Protein AF-A0A382R6L1-F1 (afdb_monomer)

Sequence (199 aa):
MSNIKTLVRGVYDLQKLRIMFGNRIVGNFKAKQGQKPGEREDTLDTEGKILLNQLRASHKLISNAIIAAPPRLPFEGDELISSEIEYNLMDHYLELENQESKQFRSLERGLREYPIYTEFLTDVCGVGPAMAGVILSEIDIHKAEYPSSIHAYAGLDVAGDGQGRSRKKEHLVEVTYINKDGEEATRVGITFNPFLKTK

Structure (mmCIF, N/CA/C/O backbone):
data_AF-A0A382R6L1-F1
#
_entry.id   AF-A0A382R6L1-F1
#
loop_
_atom_site.group_PDB
_atom_site.id
_atom_site.type_symbol
_atom_site.label_atom_id
_atom_site.label_alt_id
_atom_site.label_comp_id
_atom_site.label_asym_id
_atom_site.label_entity_id
_atom_site.label_seq_id
_atom_site.pdbx_PDB_ins_code
_atom_site.Cartn_x
_atom_site.Cartn_y
_atom_site.Cartn_z
_atom_site.occupancy
_atom_site.B_iso_or_equiv
_atom_site.auth_seq_id
_atom_site.auth_comp_id
_atom_site.auth_asym_id
_atom_site.auth_atom_id
_atom_site.pdbx_PDB_model_num
ATOM 1 N N . MET A 1 1 ? 2.383 3.758 19.214 1.00 48.16 1 MET A N 1
ATOM 2 C CA . MET A 1 1 ? 2.009 3.256 17.870 1.00 48.16 1 MET A CA 1
ATOM 3 C C . MET A 1 1 ? 2.188 1.751 17.896 1.00 48.16 1 MET A C 1
ATOM 5 O O . MET A 1 1 ? 3.242 1.325 18.338 1.00 48.16 1 MET A O 1
ATOM 9 N N . SER A 1 2 ? 1.180 0.961 17.514 1.00 66.88 2 SER A N 1
ATOM 10 C CA . SER A 1 2 ? 1.335 -0.502 17.474 1.00 66.88 2 SER A CA 1
ATOM 11 C C . SER A 1 2 ? 2.380 -0.888 16.419 1.00 66.88 2 SER A C 1
ATOM 13 O O . SER A 1 2 ? 2.325 -0.368 15.302 1.00 66.88 2 SER A O 1
ATOM 15 N N . ASN A 1 3 ? 3.321 -1.774 16.761 1.00 82.00 3 ASN A N 1
ATOM 16 C CA . ASN A 1 3 ? 4.418 -2.206 15.881 1.00 82.00 3 ASN A CA 1
ATOM 17 C C . ASN A 1 3 ? 3.909 -2.733 14.526 1.00 82.00 3 ASN A C 1
ATOM 19 O O . ASN A 1 3 ? 4.535 -2.508 13.489 1.00 82.00 3 ASN A O 1
ATOM 23 N N . ILE A 1 4 ? 2.719 -3.343 14.516 1.00 88.00 4 ILE A N 1
ATOM 24 C CA . ILE A 1 4 ? 2.074 -3.871 13.310 1.00 88.00 4 ILE A CA 1
ATOM 25 C C . ILE A 1 4 ? 1.712 -2.775 12.302 1.00 88.00 4 ILE A C 1
ATOM 27 O O . ILE A 1 4 ? 1.829 -2.975 11.097 1.00 88.00 4 ILE A O 1
ATOM 31 N N . LYS A 1 5 ? 1.343 -1.579 12.776 1.00 88.50 5 LYS A N 1
ATOM 32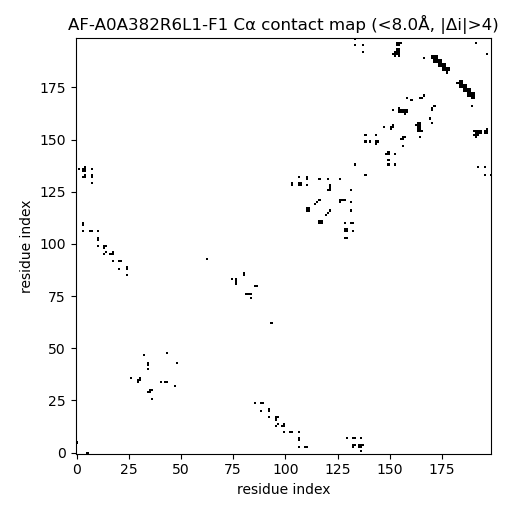 C CA . LYS A 1 5 ? 0.959 -0.451 11.919 1.00 88.50 5 LYS A CA 1
ATOM 33 C C . LYS A 1 5 ? 2.142 0.088 11.132 1.00 88.50 5 LYS A C 1
ATOM 35 O O . LYS A 1 5 ? 2.010 0.380 9.946 1.00 88.50 5 LYS A O 1
ATOM 40 N N . THR A 1 6 ? 3.298 0.188 11.779 1.00 90.06 6 THR A N 1
ATOM 41 C CA . THR A 1 6 ? 4.548 0.571 11.115 1.00 90.06 6 THR A CA 1
ATOM 42 C C . THR A 1 6 ? 4.914 -0.447 10.042 1.00 90.06 6 THR A C 1
ATOM 44 O O . THR A 1 6 ? 5.269 -0.068 8.929 1.00 90.06 6 THR A O 1
ATOM 47 N N . LEU A 1 7 ? 4.762 -1.736 10.352 1.00 90.25 7 LEU A N 1
ATOM 48 C CA . LEU A 1 7 ? 5.097 -2.811 9.432 1.00 90.25 7 LEU A CA 1
ATOM 49 C C . LEU A 1 7 ? 4.165 -2.829 8.210 1.00 90.25 7 LEU A C 1
ATOM 51 O O . LEU A 1 7 ? 4.650 -2.840 7.081 1.00 90.25 7 LEU A O 1
ATOM 55 N N . VAL A 1 8 ? 2.847 -2.737 8.415 1.00 92.06 8 VAL A N 1
ATOM 56 C CA . VAL A 1 8 ? 1.847 -2.672 7.334 1.00 92.06 8 VAL A CA 1
ATOM 57 C C . VAL A 1 8 ? 2.097 -1.473 6.422 1.00 92.06 8 VAL A C 1
ATOM 59 O O . VAL A 1 8 ? 2.152 -1.632 5.203 1.00 92.06 8 VAL A O 1
ATOM 62 N N . ARG A 1 9 ? 2.304 -0.277 6.987 1.00 91.38 9 ARG A N 1
ATOM 63 C CA . ARG A 1 9 ? 2.588 0.926 6.189 1.00 91.38 9 ARG A CA 1
ATOM 64 C C . ARG A 1 9 ? 3.879 0.786 5.389 1.00 91.38 9 ARG A C 1
ATOM 66 O O . ARG A 1 9 ? 3.861 1.049 4.194 1.00 91.38 9 ARG A O 1
ATOM 73 N N . GLY A 1 10 ? 4.942 0.273 6.008 1.00 91.69 10 GLY A N 1
ATOM 74 C CA . GLY A 1 10 ? 6.217 0.041 5.329 1.00 91.69 10 GLY A CA 1
ATOM 75 C C . GLY A 1 10 ? 6.107 -0.930 4.149 1.00 91.69 10 GLY A C 1
ATOM 76 O O . GLY A 1 10 ? 6.695 -0.680 3.100 1.00 91.69 10 GLY A O 1
ATOM 77 N N . VAL A 1 11 ? 5.316 -2.002 4.278 1.00 92.62 11 VAL A N 1
ATOM 78 C CA . VAL A 1 11 ? 5.065 -2.947 3.174 1.00 92.62 11 VAL A CA 1
ATOM 79 C C . VAL A 1 11 ? 4.393 -2.237 1.993 1.00 92.62 11 VAL A C 1
ATOM 81 O O . VAL A 1 11 ? 4.837 -2.366 0.852 1.00 92.62 11 VAL A O 1
ATOM 84 N N . TYR A 1 12 ? 3.343 -1.454 2.256 1.00 93.12 12 TYR A N 1
ATOM 85 C CA . TYR A 1 12 ? 2.621 -0.739 1.201 1.00 93.12 12 TYR A CA 1
ATOM 86 C C . TYR A 1 12 ? 3.417 0.423 0.597 1.00 93.12 12 TYR A C 1
ATOM 88 O O . TYR A 1 12 ? 3.242 0.721 -0.584 1.00 93.12 12 TYR A O 1
ATOM 96 N N . ASP A 1 13 ? 4.300 1.061 1.363 1.00 92.31 13 ASP A N 1
ATOM 97 C CA . ASP A 1 13 ? 5.216 2.076 0.841 1.00 92.31 13 ASP A CA 1
ATOM 98 C C . ASP A 1 13 ? 6.246 1.454 -0.114 1.00 92.31 13 ASP A C 1
ATOM 100 O O . ASP A 1 13 ? 6.525 2.020 -1.172 1.00 92.31 13 ASP A O 1
ATOM 104 N N . LEU A 1 14 ? 6.745 0.252 0.192 1.00 91.81 14 LEU A N 1
ATOM 105 C CA . LEU A 1 14 ? 7.642 -0.492 -0.695 1.00 91.81 14 LEU A CA 1
ATOM 106 C C . LEU A 1 14 ? 6.923 -0.924 -1.981 1.00 91.81 14 LEU A C 1
ATOM 108 O O . LEU A 1 14 ? 7.423 -0.681 -3.080 1.00 91.81 14 LEU A O 1
ATOM 112 N N . GLN A 1 15 ? 5.697 -1.439 -1.867 1.00 90.19 15 GLN A N 1
ATOM 113 C CA . GLN A 1 15 ? 4.849 -1.713 -3.029 1.00 90.19 15 GLN A CA 1
ATOM 114 C C . GLN A 1 15 ? 4.630 -0.453 -3.884 1.00 90.19 15 GLN A C 1
ATOM 116 O O . GLN A 1 15 ? 4.697 -0.503 -5.114 1.00 90.19 15 GLN A O 1
ATOM 121 N N . LYS A 1 16 ? 4.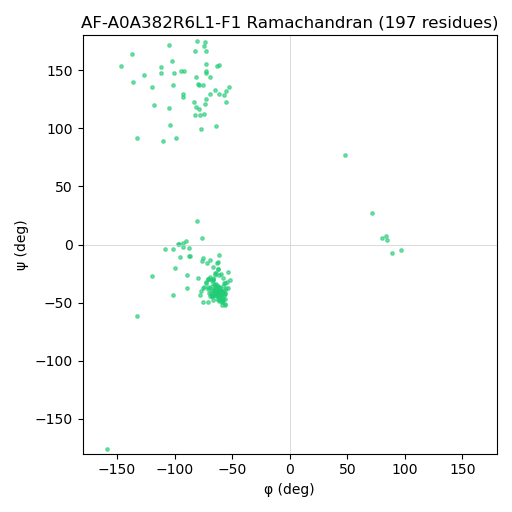399 0.703 -3.250 1.00 91.62 16 LYS A N 1
ATOM 122 C CA . LYS A 1 16 ? 4.260 1.982 -3.953 1.00 91.62 16 LYS A CA 1
ATOM 123 C C . LYS A 1 16 ? 5.544 2.355 -4.696 1.00 91.62 16 LYS A C 1
ATOM 125 O O . LYS A 1 16 ? 5.454 2.793 -5.841 1.00 91.62 16 LYS A O 1
ATOM 130 N N . LEU A 1 17 ? 6.718 2.166 -4.090 1.00 89.38 17 LEU A N 1
ATOM 131 C CA . LEU A 1 17 ? 8.010 2.367 -4.756 1.00 89.38 17 LEU A CA 1
ATOM 132 C C . LEU A 1 17 ? 8.142 1.461 -5.982 1.00 89.38 17 LEU A C 1
ATOM 134 O O . LEU A 1 17 ? 8.415 1.975 -7.065 1.00 89.38 17 LEU A O 1
ATOM 138 N N . ARG A 1 18 ? 7.849 0.160 -5.859 1.00 87.94 18 ARG A N 1
ATOM 139 C C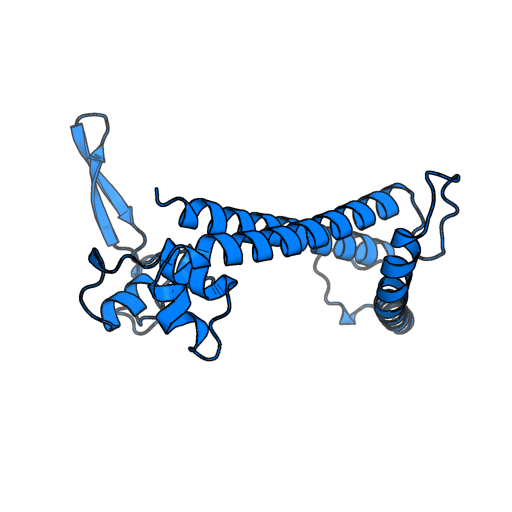A . ARG A 1 18 ? 7.871 -0.768 -7.001 1.00 87.94 18 ARG A CA 1
ATOM 140 C C . ARG A 1 18 ? 6.955 -0.296 -8.132 1.00 87.94 18 ARG A C 1
ATOM 142 O O . ARG A 1 18 ? 7.379 -0.255 -9.284 1.00 87.94 18 ARG A O 1
ATOM 149 N N . ILE A 1 19 ? 5.722 0.110 -7.819 1.00 85.88 19 ILE A N 1
ATOM 150 C CA . ILE A 1 19 ? 4.769 0.620 -8.820 1.00 85.88 19 ILE A CA 1
ATOM 151 C C . ILE A 1 19 ? 5.304 1.893 -9.493 1.00 85.88 19 ILE A C 1
ATOM 153 O O . ILE A 1 19 ? 5.217 2.023 -10.713 1.00 85.88 19 ILE A O 1
ATOM 157 N N . MET A 1 20 ? 5.886 2.825 -8.731 1.00 84.62 20 MET A N 1
ATOM 158 C CA . MET A 1 20 ? 6.481 4.046 -9.289 1.00 84.62 20 MET A CA 1
ATOM 159 C C . MET A 1 20 ? 7.657 3.733 -10.224 1.00 84.62 20 MET A C 1
ATOM 161 O O . MET A 1 20 ? 7.721 4.298 -11.317 1.00 84.62 20 MET A O 1
ATOM 165 N N . PHE A 1 21 ? 8.541 2.807 -9.840 1.00 78.38 21 PHE A N 1
ATOM 166 C CA . PHE A 1 21 ? 9.644 2.344 -10.688 1.00 78.38 21 PHE A CA 1
ATOM 167 C C . PHE A 1 21 ? 9.134 1.651 -11.955 1.00 78.38 21 PHE A C 1
ATOM 169 O O . PHE A 1 21 ? 9.557 2.005 -13.053 1.00 78.38 21 PHE A O 1
ATOM 176 N N . GLY A 1 22 ? 8.161 0.745 -11.836 1.00 78.56 22 GLY A N 1
ATOM 177 C CA . GLY A 1 22 ? 7.551 0.071 -12.984 1.00 78.56 22 GLY A CA 1
ATOM 178 C C . GLY A 1 22 ? 6.905 1.054 -13.965 1.00 78.56 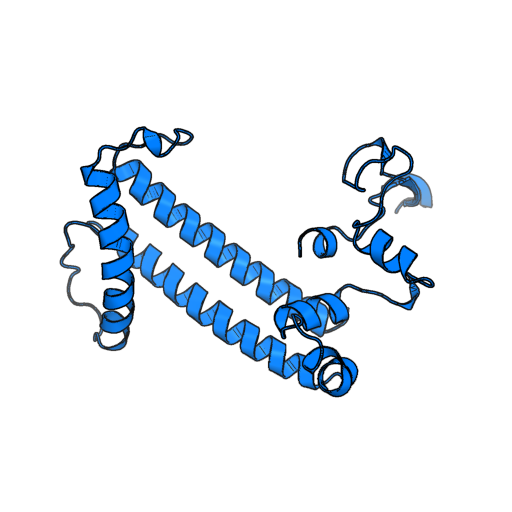22 GLY A C 1
ATOM 179 O O . GLY A 1 22 ? 7.161 0.997 -15.167 1.00 78.56 22 GLY A O 1
ATOM 180 N N . ASN A 1 23 ? 6.145 2.029 -13.458 1.00 80.62 23 ASN A N 1
ATOM 181 C CA . ASN A 1 23 ? 5.549 3.082 -14.284 1.00 80.62 23 ASN A CA 1
ATOM 182 C C . ASN A 1 23 ? 6.613 3.931 -14.992 1.00 80.62 23 ASN A C 1
ATOM 184 O O . ASN A 1 23 ? 6.415 4.334 -16.139 1.00 80.62 23 ASN A O 1
ATOM 188 N N . ARG A 1 24 ? 7.749 4.193 -14.334 1.00 80.44 24 ARG A N 1
ATOM 189 C CA . ARG A 1 24 ? 8.866 4.936 -14.927 1.00 80.44 24 ARG A CA 1
ATOM 190 C C . ARG A 1 24 ? 9.529 4.154 -16.057 1.00 80.44 24 ARG A C 1
ATOM 192 O O . ARG A 1 24 ? 9.776 4.735 -17.110 1.00 80.44 24 ARG A O 1
ATOM 199 N N . ILE A 1 25 ? 9.766 2.859 -15.856 1.00 74.88 25 ILE A N 1
ATOM 200 C CA . ILE A 1 25 ? 10.324 1.958 -16.870 1.00 74.88 25 ILE A CA 1
ATOM 201 C C . ILE A 1 25 ? 9.412 1.935 -18.099 1.00 74.88 25 ILE A C 1
ATOM 203 O O . ILE A 1 25 ? 9.854 2.244 -19.203 1.00 74.88 25 ILE A O 1
ATOM 207 N N . VAL A 1 26 ? 8.115 1.678 -17.903 1.00 74.88 26 VAL A N 1
ATOM 208 C CA . VAL A 1 26 ? 7.125 1.676 -18.993 1.00 74.88 26 VAL A CA 1
ATOM 209 C C . VAL A 1 26 ? 7.066 3.034 -19.698 1.00 74.88 26 VAL A C 1
ATOM 211 O O . VAL A 1 26 ? 7.000 3.084 -20.923 1.00 74.88 26 VAL A O 1
ATOM 214 N N . GLY A 1 27 ? 7.120 4.141 -18.952 1.00 72.06 27 GLY A N 1
ATOM 215 C CA . GLY A 1 27 ? 7.141 5.489 -19.522 1.00 72.06 27 GLY A CA 1
ATOM 216 C C . GLY A 1 27 ? 8.355 5.751 -20.419 1.00 72.06 27 GLY A C 1
ATOM 217 O O . GLY A 1 27 ? 8.197 6.316 -21.499 1.00 72.06 27 GLY A O 1
ATOM 218 N N . ASN A 1 28 ? 9.545 5.301 -20.012 1.00 74.62 28 ASN A N 1
ATOM 219 C CA . ASN A 1 28 ? 10.761 5.429 -20.819 1.00 74.62 28 ASN A CA 1
ATOM 220 C C . ASN A 1 28 ? 10.669 4.601 -22.111 1.00 74.62 28 ASN A C 1
ATOM 222 O O . ASN A 1 28 ? 10.995 5.106 -23.184 1.00 74.62 28 ASN A O 1
ATOM 226 N N . PHE A 1 29 ? 10.159 3.368 -22.031 1.00 72.38 29 PHE A N 1
ATOM 227 C CA . PHE A 1 29 ? 9.956 2.521 -23.210 1.00 72.38 29 PHE A CA 1
ATOM 228 C C . PHE A 1 29 ? 8.944 3.115 -24.193 1.00 72.38 29 PHE A C 1
ATOM 230 O O . PHE A 1 29 ? 9.195 3.145 -25.395 1.00 72.38 29 PHE A O 1
ATOM 237 N N . LYS A 1 30 ? 7.827 3.651 -23.695 1.00 68.56 30 LYS A N 1
ATOM 238 C CA . LYS A 1 30 ? 6.827 4.334 -24.530 1.00 68.56 30 LYS A CA 1
ATOM 239 C C . LYS A 1 30 ? 7.403 5.560 -25.235 1.00 68.56 30 LYS A C 1
ATOM 241 O O . LYS A 1 30 ? 7.174 5.742 -26.426 1.00 68.56 30 LYS A O 1
ATOM 246 N N . ALA A 1 31 ? 8.202 6.358 -24.524 1.00 71.94 31 ALA A N 1
ATOM 247 C CA . ALA A 1 31 ? 8.880 7.510 -25.109 1.00 71.94 31 ALA A CA 1
ATOM 248 C C . ALA A 1 31 ? 9.862 7.099 -26.221 1.00 71.94 31 ALA A C 1
ATOM 250 O O . ALA A 1 31 ? 9.918 7.759 -27.256 1.00 71.94 31 ALA A O 1
ATOM 251 N N . LYS A 1 32 ? 10.586 5.983 -26.050 1.00 70.06 32 LYS A N 1
ATOM 252 C CA . LYS A 1 32 ? 11.455 5.412 -27.093 1.00 70.06 32 LYS A CA 1
ATOM 253 C C . LYS A 1 32 ? 10.689 4.941 -28.328 1.00 70.06 32 LYS A C 1
ATOM 255 O O . LYS A 1 32 ? 11.176 5.119 -29.436 1.00 70.06 32 LYS A O 1
ATOM 260 N N . GLN A 1 33 ? 9.488 4.396 -28.149 1.00 69.69 33 GLN A N 1
ATOM 261 C CA . GLN A 1 33 ? 8.595 4.020 -29.253 1.00 69.69 33 GLN A CA 1
ATOM 262 C C . GLN A 1 33 ? 7.889 5.225 -29.906 1.00 69.69 33 GLN A C 1
ATOM 264 O O . GLN A 1 33 ? 7.035 5.047 -30.770 1.00 69.69 33 GLN A O 1
ATOM 269 N N . GLY A 1 34 ? 8.225 6.458 -29.508 1.00 69.69 34 GLY A N 1
ATOM 270 C CA . GLY A 1 34 ? 7.684 7.681 -30.100 1.00 69.69 34 GLY A CA 1
ATOM 271 C C . GLY A 1 34 ? 6.337 8.133 -29.531 1.00 69.69 34 GLY A C 1
ATOM 272 O O . GLY A 1 34 ? 5.803 9.142 -29.989 1.00 69.69 34 GLY A O 1
ATOM 273 N N . GLN A 1 35 ? 5.796 7.452 -28.513 1.00 69.00 35 GLN A N 1
ATOM 274 C CA . GLN A 1 35 ? 4.563 7.878 -27.851 1.00 69.00 35 GLN A CA 1
ATOM 275 C C . GLN A 1 35 ? 4.837 9.094 -26.962 1.00 69.00 35 GLN A C 1
ATOM 277 O O . GLN A 1 35 ? 5.635 9.036 -26.018 1.00 69.00 35 GLN A O 1
ATOM 282 N N . LYS A 1 36 ? 4.145 10.207 -27.228 1.00 71.38 36 LYS A N 1
ATOM 283 C CA . LYS A 1 36 ? 4.254 11.402 -26.386 1.00 71.38 36 LYS A CA 1
ATOM 284 C C . LYS A 1 36 ? 3.535 11.189 -25.046 1.00 71.38 36 LYS A C 1
ATOM 286 O O . LYS A 1 36 ? 2.516 10.494 -24.989 1.00 71.38 36 LYS A O 1
ATOM 291 N N . PRO A 1 37 ? 4.019 11.801 -23.948 1.00 66.56 37 PRO A N 1
ATOM 292 C CA . PRO A 1 37 ? 3.352 11.720 -22.652 1.00 66.56 37 PRO A CA 1
ATOM 293 C C . PRO A 1 37 ? 1.891 12.194 -22.733 1.00 66.56 37 PRO A C 1
ATOM 295 O O . PRO A 1 37 ? 1.632 13.330 -23.119 1.00 66.56 37 PRO A O 1
ATOM 298 N N . GLY A 1 38 ? 0.943 11.336 -22.344 1.00 66.56 38 GLY A N 1
ATOM 299 C CA . GLY A 1 38 ? -0.490 11.663 -22.294 1.00 66.56 38 GLY A CA 1
ATOM 300 C C . GLY A 1 38 ? -1.319 11.231 -23.510 1.00 66.56 38 GLY A C 1
ATOM 301 O O . GLY A 1 38 ? -2.542 11.343 -23.462 1.00 66.56 38 GLY A O 1
ATOM 302 N N . GLU A 1 39 ? -0.705 10.691 -24.566 1.00 71.25 39 GLU A N 1
ATOM 303 C CA . GLU A 1 39 ? -1.436 10.104 -25.697 1.00 71.25 39 GLU A CA 1
ATOM 304 C C . GLU A 1 39 ? -1.901 8.670 -25.381 1.00 71.2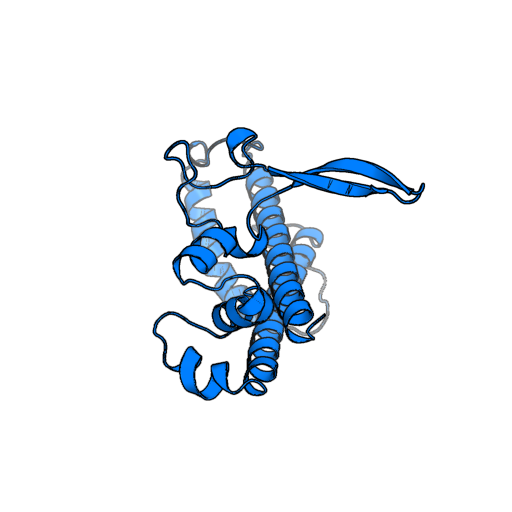5 39 GLU A C 1
ATOM 306 O O . GLU A 1 39 ? -1.209 7.915 -24.694 1.00 71.25 39 GLU A O 1
ATOM 311 N N . ARG A 1 40 ? -3.089 8.277 -25.864 1.00 61.22 40 ARG A N 1
ATOM 312 C CA . ARG A 1 40 ? -3.623 6.911 -25.689 1.00 61.22 40 ARG A CA 1
ATOM 313 C C . ARG A 1 40 ? -2.805 5.918 -26.519 1.00 61.22 40 ARG A C 1
ATOM 315 O O . ARG A 1 40 ? -2.422 6.233 -27.633 1.00 61.22 40 ARG A O 1
ATOM 322 N N . GLU A 1 41 ? -2.605 4.699 -26.013 1.00 56.94 41 GLU A N 1
ATOM 323 C CA . GLU A 1 41 ? -1.832 3.628 -26.686 1.00 56.94 41 GLU A CA 1
ATOM 324 C C . GLU A 1 41 ? -2.408 3.182 -28.047 1.00 56.94 41 GLU A C 1
ATOM 326 O O . GLU A 1 41 ? -1.766 2.438 -28.786 1.00 56.94 41 GLU A O 1
ATOM 331 N N . ASP A 1 42 ? -3.611 3.636 -28.402 1.00 57.88 42 ASP A N 1
ATOM 332 C CA . ASP A 1 42 ? -4.251 3.351 -29.688 1.00 57.88 42 ASP A CA 1
ATOM 333 C C . ASP A 1 42 ? -3.558 4.036 -30.881 1.00 57.88 42 ASP A C 1
ATOM 335 O O . ASP A 1 42 ? -3.817 3.650 -32.016 1.00 57.88 42 ASP A O 1
ATOM 339 N N . THR A 1 43 ? -2.657 4.998 -30.642 1.00 56.06 43 THR A N 1
ATOM 340 C CA . THR A 1 43 ? -1.850 5.663 -31.683 1.00 56.06 43 THR A CA 1
ATOM 341 C C . THR A 1 43 ? -0.537 4.947 -32.017 1.00 56.06 43 THR A C 1
ATOM 343 O O . THR A 1 43 ? 0.173 5.389 -32.917 1.00 56.06 43 THR A O 1
ATOM 346 N N . LEU A 1 44 ? -0.201 3.853 -31.320 1.00 54.66 44 LEU A N 1
ATOM 347 C CA . LEU A 1 44 ? 0.980 3.033 -31.615 1.00 54.66 44 LEU A CA 1
ATOM 348 C C . LEU A 1 44 ? 0.720 2.092 -32.799 1.00 54.66 44 LEU A C 1
ATOM 350 O O . LEU A 1 44 ? -0.330 1.444 -32.863 1.00 54.66 44 LEU A O 1
ATOM 354 N N . ASP A 1 45 ? 1.710 1.977 -33.688 1.00 58.91 45 ASP A N 1
ATOM 355 C CA . ASP A 1 45 ? 1.682 1.056 -34.826 1.00 58.91 45 ASP A CA 1
ATOM 356 C C . ASP A 1 45 ? 1.585 -0.416 -34.369 1.00 58.91 45 ASP A C 1
ATOM 358 O O . ASP A 1 45 ? 1.971 -0.790 -33.254 1.00 58.91 45 ASP A O 1
ATOM 362 N N . THR A 1 46 ? 1.046 -1.267 -35.238 1.00 59.44 46 THR A N 1
ATOM 363 C CA . THR A 1 46 ? 0.764 -2.691 -35.007 1.00 59.44 46 THR A CA 1
ATOM 364 C C . THR A 1 46 ? 2.028 -3.460 -34.600 1.00 59.44 46 THR A C 1
ATOM 366 O O . THR A 1 46 ? 1.963 -4.344 -33.742 1.00 59.44 46 THR A O 1
ATOM 369 N N . GLU A 1 47 ? 3.190 -3.064 -35.127 1.00 55.44 47 GLU A N 1
ATOM 370 C CA . GLU A 1 47 ? 4.508 -3.599 -34.758 1.00 55.44 47 GLU A CA 1
ATOM 371 C C . GLU A 1 47 ? 4.895 -3.278 -33.303 1.00 55.44 47 GLU A C 1
ATOM 373 O O . GLU A 1 47 ? 5.382 -4.151 -32.582 1.00 55.44 47 GLU A O 1
ATOM 378 N N . GLY A 1 48 ? 4.582 -2.075 -32.807 1.00 51.34 48 GLY A N 1
ATOM 379 C CA . GLY A 1 48 ? 4.866 -1.670 -31.423 1.00 51.34 48 GLY A CA 1
ATOM 380 C C . GLY A 1 48 ? 4.075 -2.477 -30.387 1.00 51.34 48 GLY A C 1
ATOM 381 O O . GLY A 1 48 ? 4.589 -2.815 -29.316 1.00 51.34 48 GLY A O 1
ATOM 382 N N . LYS A 1 49 ? 2.840 -2.873 -30.726 1.00 55.41 49 LYS A N 1
ATOM 383 C CA . LYS A 1 49 ? 1.997 -3.736 -29.876 1.00 55.41 49 LYS A CA 1
ATOM 384 C C . LYS A 1 49 ? 2.508 -5.180 -29.829 1.00 55.41 49 LYS A C 1
ATOM 386 O O . LYS A 1 49 ? 2.448 -5.814 -28.773 1.00 55.41 49 LYS A O 1
ATOM 391 N N . ILE A 1 50 ? 3.036 -5.696 -30.941 1.00 59.59 50 ILE A N 1
ATOM 392 C CA . ILE A 1 50 ? 3.656 -7.030 -31.010 1.00 59.59 50 ILE A CA 1
ATOM 393 C C . ILE A 1 50 ? 4.954 -7.051 -30.190 1.00 59.59 50 ILE A C 1
ATOM 395 O O . ILE A 1 50 ? 5.128 -7.949 -29.362 1.00 59.59 50 ILE A O 1
ATOM 399 N N . LEU A 1 51 ? 5.791 -6.017 -30.318 1.00 54.69 51 LEU A N 1
ATOM 400 C CA . LEU A 1 51 ? 7.031 -5.859 -29.555 1.00 54.69 51 LEU A CA 1
ATOM 401 C C . LEU A 1 51 ? 6.771 -5.783 -28.038 1.00 54.69 51 LEU A C 1
ATOM 403 O O . LEU A 1 51 ? 7.452 -6.440 -27.256 1.00 54.69 51 LEU A O 1
ATOM 407 N N . LEU A 1 52 ? 5.734 -5.055 -27.603 1.00 51.44 52 LEU A N 1
ATOM 408 C CA . LEU A 1 52 ? 5.320 -4.982 -26.191 1.00 51.44 52 LEU A CA 1
ATOM 409 C C . LEU A 1 52 ? 4.865 -6.333 -25.619 1.00 51.44 52 LEU A C 1
ATOM 411 O O . LEU A 1 52 ? 5.125 -6.634 -24.451 1.00 51.44 52 LEU A O 1
ATOM 415 N N . ASN A 1 53 ? 4.191 -7.160 -26.418 1.00 60.34 53 ASN A N 1
ATOM 416 C CA . ASN A 1 53 ? 3.768 -8.493 -25.988 1.00 60.34 53 ASN A CA 1
ATOM 417 C C . ASN A 1 53 ? 4.940 -9.482 -25.951 1.00 60.34 53 ASN A C 1
ATOM 419 O O . ASN A 1 53 ? 5.034 -10.277 -25.013 1.00 60.34 53 ASN A O 1
ATOM 423 N N . GLN A 1 54 ? 5.865 -9.393 -26.907 1.00 56.56 54 GLN A N 1
ATOM 424 C CA . GLN A 1 54 ? 7.111 -10.161 -26.888 1.00 56.56 54 GLN A CA 1
ATOM 425 C C . GLN A 1 54 ? 8.009 -9.758 -25.711 1.00 56.56 54 GLN A C 1
ATOM 427 O O . GLN A 1 54 ? 8.544 -10.638 -25.048 1.00 56.56 54 GLN A O 1
ATOM 432 N N . LEU A 1 55 ? 8.071 -8.469 -25.360 1.00 53.44 55 LEU A N 1
ATOM 433 C CA . LEU A 1 55 ? 8.763 -7.948 -24.174 1.00 53.44 55 LEU A CA 1
ATOM 434 C C . LEU A 1 55 ? 8.240 -8.547 -22.866 1.00 53.44 55 LEU A C 1
ATOM 436 O O . LEU A 1 55 ? 9.012 -8.917 -21.986 1.00 53.44 55 LEU A O 1
ATOM 440 N N . ARG A 1 56 ? 6.917 -8.680 -22.730 1.00 52.44 56 ARG A N 1
ATOM 441 C CA . ARG A 1 56 ? 6.307 -9.314 -21.549 1.00 52.44 56 ARG A CA 1
ATOM 442 C C . ARG A 1 56 ? 6.678 -10.796 -21.443 1.00 52.44 56 ARG A C 1
ATOM 444 O O . ARG A 1 56 ? 6.853 -11.301 -20.335 1.00 52.44 56 ARG A O 1
ATOM 451 N N . ALA A 1 57 ? 6.808 -11.483 -22.578 1.00 56.53 57 ALA A N 1
ATOM 452 C CA . ALA A 1 57 ? 7.185 -12.892 -22.637 1.00 56.53 57 ALA A CA 1
ATOM 453 C C . ALA A 1 57 ? 8.695 -13.114 -22.422 1.00 56.53 57 ALA A C 1
ATOM 455 O O . ALA A 1 57 ? 9.072 -14.003 -21.656 1.00 56.53 57 ALA A O 1
ATOM 456 N N . SER A 1 58 ? 9.554 -12.293 -23.037 1.00 51.31 58 SER A N 1
ATOM 457 C CA . SER A 1 58 ? 11.013 -12.371 -22.897 1.00 51.31 58 SER A CA 1
ATOM 458 C C . SER A 1 58 ? 11.467 -11.968 -21.498 1.00 51.31 58 SER A C 1
ATOM 460 O O . SER A 1 58 ? 12.324 -12.633 -20.926 1.00 51.31 58 SER A O 1
ATOM 462 N N . HIS A 1 59 ? 10.828 -10.974 -20.878 1.00 50.59 59 HIS A N 1
ATOM 463 C CA . HIS A 1 59 ? 11.157 -10.550 -19.519 1.00 50.59 59 HIS A CA 1
ATOM 464 C C . HIS A 1 59 ? 10.978 -11.681 -18.494 1.00 50.59 59 HIS A C 1
ATOM 466 O O . HIS A 1 59 ? 11.839 -11.868 -17.644 1.00 50.59 59 HIS A O 1
ATOM 472 N N . LYS A 1 60 ? 9.936 -12.519 -18.625 1.00 51.34 60 LYS A N 1
ATOM 473 C CA . LYS A 1 60 ? 9.734 -13.703 -17.765 1.00 51.34 60 LYS A CA 1
ATOM 474 C C . LYS A 1 60 ? 10.875 -14.731 -17.882 1.00 51.34 60 LYS A C 1
ATOM 476 O O . LYS A 1 60 ? 11.112 -15.488 -16.945 1.00 51.34 60 LYS A O 1
ATOM 481 N N . LEU A 1 61 ? 11.569 -14.768 -19.020 1.00 44.44 61 LEU A N 1
ATOM 482 C CA . LEU A 1 61 ? 12.723 -15.636 -19.273 1.00 44.44 61 LEU A CA 1
ATOM 483 C C . LEU A 1 61 ? 14.044 -14.970 -18.846 1.00 44.44 61 LEU A C 1
ATOM 485 O O . LEU A 1 61 ? 14.894 -15.642 -18.268 1.00 44.44 61 LEU A O 1
ATOM 489 N N . ILE A 1 62 ? 14.186 -13.654 -19.039 1.00 42.75 62 ILE A N 1
ATOM 490 C CA . ILE A 1 62 ? 15.354 -12.863 -18.611 1.00 42.75 62 ILE A CA 1
ATOM 491 C C . ILE A 1 62 ? 15.476 -12.852 -17.081 1.00 42.75 62 ILE A C 1
ATOM 493 O O . ILE A 1 62 ? 16.572 -13.050 -16.562 1.00 42.75 62 ILE A O 1
ATOM 497 N N . SER A 1 63 ? 14.364 -12.745 -16.341 1.00 41.31 63 SER A N 1
ATOM 498 C CA . SER A 1 63 ? 14.367 -12.867 -14.872 1.00 41.31 63 SER A CA 1
ATOM 499 C C . SER A 1 63 ? 14.969 -14.194 -14.388 1.00 41.31 63 SER A C 1
ATOM 501 O O . SER A 1 63 ? 15.624 -14.231 -13.351 1.00 41.31 63 SER A O 1
ATOM 503 N N . ASN A 1 64 ? 14.794 -15.279 -15.152 1.00 35.19 64 ASN A N 1
ATOM 504 C CA . ASN A 1 64 ? 15.391 -16.579 -14.838 1.00 35.19 64 ASN A CA 1
ATOM 505 C C . ASN A 1 64 ? 16.874 -16.660 -15.243 1.00 35.19 64 ASN A C 1
ATOM 507 O O . ASN A 1 64 ? 17.635 -17.378 -14.601 1.00 35.19 64 ASN A O 1
ATOM 511 N N . ALA A 1 65 ? 17.298 -15.919 -16.272 1.00 34.25 65 ALA A N 1
ATOM 512 C CA . ALA A 1 65 ? 18.689 -15.874 -16.725 1.00 34.25 65 ALA A CA 1
ATOM 513 C C . ALA A 1 65 ? 19.608 -15.094 -15.761 1.00 34.25 65 ALA A C 1
ATOM 515 O O . ALA A 1 65 ? 20.759 -15.480 -15.564 1.00 34.25 65 ALA A O 1
ATOM 516 N N . ILE A 1 66 ? 19.096 -14.046 -15.101 1.00 37.78 66 ILE A N 1
ATOM 517 C CA . ILE A 1 66 ? 19.867 -13.211 -14.157 1.00 37.78 66 ILE A CA 1
ATOM 518 C C . ILE A 1 66 ? 20.230 -13.967 -12.865 1.00 37.78 66 ILE A C 1
ATOM 520 O O . ILE A 1 66 ? 21.284 -13.714 -12.288 1.00 37.78 66 ILE A O 1
ATOM 524 N N . ILE A 1 67 ? 19.437 -14.960 -12.440 1.00 42.16 67 ILE A N 1
ATOM 525 C CA . ILE A 1 67 ? 19.749 -15.792 -11.257 1.00 42.16 67 ILE A CA 1
ATOM 526 C C . ILE A 1 67 ? 21.059 -16.592 -11.449 1.00 42.16 67 ILE A C 1
ATOM 528 O O . ILE A 1 67 ? 21.686 -16.987 -10.467 1.00 42.16 67 ILE A O 1
ATOM 532 N N . ALA A 1 68 ? 21.501 -16.811 -12.695 1.00 37.50 68 ALA A N 1
ATOM 533 C CA . ALA A 1 68 ? 22.645 -17.661 -13.028 1.00 37.50 68 ALA A CA 1
ATOM 534 C C . ALA A 1 68 ? 23.911 -16.912 -13.503 1.00 37.50 68 ALA A C 1
ATOM 536 O O . ALA A 1 68 ? 24.926 -17.566 -13.751 1.00 37.50 68 ALA A O 1
ATOM 537 N N . ALA A 1 69 ? 23.893 -15.581 -13.657 1.00 38.00 69 ALA A N 1
ATOM 538 C CA . ALA A 1 69 ? 24.992 -14.863 -14.314 1.00 38.00 69 ALA A CA 1
ATOM 539 C C . ALA A 1 69 ? 26.081 -14.352 -13.330 1.00 38.00 69 ALA A C 1
ATOM 541 O O . ALA A 1 69 ? 25.755 -13.689 -12.343 1.00 38.00 69 ALA A O 1
ATOM 542 N N . PRO A 1 70 ? 27.382 -14.619 -13.587 1.00 34.78 70 PRO A N 1
ATOM 543 C CA . PRO A 1 70 ? 28.508 -14.108 -12.794 1.00 34.78 70 PRO A CA 1
ATOM 544 C C . PRO A 1 70 ? 28.749 -12.599 -13.038 1.00 34.78 70 PRO A C 1
ATOM 546 O O . PRO A 1 70 ? 28.201 -12.031 -13.986 1.00 34.78 70 PRO A O 1
ATOM 549 N N . PRO A 1 71 ? 29.553 -11.906 -12.201 1.00 46.78 71 PRO A N 1
ATOM 550 C CA . PRO A 1 71 ? 29.627 -10.448 -12.227 1.00 46.78 71 PRO A CA 1
ATOM 551 C C . PRO A 1 71 ? 30.306 -9.899 -13.492 1.00 46.78 71 PRO A C 1
ATOM 553 O O . PRO A 1 71 ? 31.432 -10.265 -13.815 1.00 46.78 71 PRO A O 1
ATOM 556 N N . ARG A 1 72 ? 29.610 -8.938 -14.118 1.00 51.62 72 ARG A N 1
ATOM 557 C CA . ARG A 1 72 ? 30.089 -7.862 -15.011 1.00 51.62 72 ARG A CA 1
ATOM 558 C C . ARG A 1 72 ? 31.056 -8.276 -16.130 1.00 51.62 72 ARG A C 1
ATOM 560 O O . ARG A 1 72 ? 32.239 -7.947 -16.106 1.00 51.62 72 ARG A O 1
ATOM 567 N N . LEU A 1 73 ?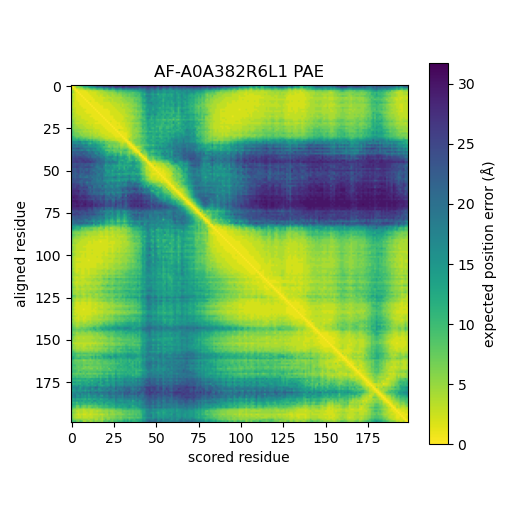 30.494 -8.878 -17.174 1.00 49.12 73 LEU A N 1
ATOM 568 C CA . LEU A 1 73 ? 30.970 -8.672 -18.547 1.00 49.12 73 LEU A CA 1
ATOM 569 C C . LEU A 1 73 ? 30.565 -7.254 -19.019 1.00 49.12 73 LEU A C 1
ATOM 571 O O . LEU A 1 73 ? 29.607 -6.701 -18.467 1.00 49.12 73 LEU A O 1
ATOM 575 N N . PRO A 1 74 ? 31.265 -6.632 -19.990 1.00 52.69 74 PRO A N 1
ATOM 576 C CA . PRO A 1 74 ? 30.782 -5.402 -20.619 1.00 52.69 74 PRO A CA 1
ATOM 577 C C . PRO A 1 74 ? 29.376 -5.649 -21.177 1.00 52.69 74 PRO A C 1
ATOM 579 O O . PRO A 1 74 ? 29.130 -6.685 -21.790 1.00 52.69 74 PRO A O 1
ATOM 582 N N . PHE A 1 75 ? 28.445 -4.736 -20.896 1.00 54.78 75 PHE A N 1
ATOM 583 C CA . PHE A 1 75 ? 27.047 -4.883 -21.292 1.00 54.78 75 PHE A CA 1
ATOM 584 C C . PHE A 1 75 ? 26.935 -4.896 -22.823 1.00 54.78 75 PHE A C 1
ATOM 586 O O . PHE A 1 75 ? 27.009 -3.851 -23.469 1.00 54.78 75 PHE A O 1
ATOM 593 N N . GLU A 1 76 ? 26.775 -6.084 -23.403 1.00 53.62 76 GLU A N 1
ATOM 594 C CA . GLU A 1 76 ? 26.342 -6.251 -24.788 1.00 53.62 76 GLU A CA 1
ATOM 595 C C . GLU A 1 76 ? 24.830 -5.999 -24.815 1.00 53.62 76 GLU A C 1
ATOM 597 O O . GLU A 1 76 ? 24.037 -6.827 -24.369 1.00 53.62 76 GLU A O 1
ATOM 602 N N . GLY A 1 77 ? 24.441 -4.789 -25.225 1.00 51.69 77 GLY A N 1
ATOM 603 C CA . GLY A 1 77 ? 23.033 -4.406 -25.324 1.00 51.69 77 GLY A CA 1
ATOM 604 C C . GLY A 1 77 ? 22.275 -5.243 -26.356 1.00 51.69 77 GLY A C 1
ATOM 605 O O . GLY A 1 77 ? 22.855 -5.723 -27.326 1.00 51.69 77 GLY A O 1
ATOM 606 N N . ASP A 1 78 ? 20.968 -5.375 -26.147 1.00 54.41 78 ASP A N 1
ATOM 607 C CA . ASP A 1 78 ? 20.035 -6.024 -27.078 1.00 54.41 78 ASP A CA 1
ATOM 608 C C . ASP A 1 78 ? 19.196 -4.953 -27.809 1.00 54.41 78 ASP A C 1
ATOM 610 O O . ASP A 1 78 ? 19.218 -3.778 -27.424 1.00 54.41 78 ASP A O 1
ATOM 614 N N . GLU A 1 79 ? 18.402 -5.330 -28.817 1.00 51.47 79 GLU A N 1
ATOM 615 C CA . GLU A 1 79 ? 17.491 -4.419 -29.543 1.00 51.47 79 GLU A CA 1
ATOM 616 C C . GLU A 1 79 ? 16.535 -3.659 -28.600 1.00 51.47 79 GLU A C 1
ATOM 618 O O . GLU A 1 79 ? 16.047 -2.572 -28.915 1.00 51.47 79 GLU A O 1
ATOM 623 N N . LEU A 1 80 ? 16.283 -4.223 -27.416 1.00 50.62 80 LEU A N 1
ATOM 624 C CA . LEU A 1 80 ? 15.295 -3.756 -26.448 1.00 50.62 80 LEU A CA 1
ATOM 625 C C . LEU A 1 80 ? 15.901 -2.967 -25.280 1.00 50.62 80 LEU A C 1
ATOM 627 O O . LEU A 1 80 ? 15.356 -1.930 -24.902 1.00 50.62 80 LEU A O 1
ATOM 631 N N . ILE A 1 81 ? 17.019 -3.422 -24.709 1.00 58.38 81 ILE A N 1
ATOM 632 C CA . ILE A 1 81 ? 17.732 -2.720 -23.631 1.00 58.38 81 ILE A CA 1
ATOM 633 C C . ILE A 1 81 ? 19.031 -2.205 -24.230 1.00 58.38 81 ILE A C 1
ATOM 635 O O . ILE A 1 81 ? 20.059 -2.878 -24.236 1.00 58.38 81 ILE A O 1
ATOM 639 N N . SER A 1 82 ? 18.954 -0.995 -24.769 1.00 58.47 82 SER A N 1
ATOM 640 C CA . SER A 1 82 ? 20.038 -0.418 -25.561 1.00 58.47 82 SER A CA 1
ATOM 641 C C . SER A 1 82 ? 21.077 0.311 -24.704 1.00 58.47 82 SER A C 1
ATOM 643 O O . SER A 1 82 ? 22.103 0.749 -25.215 1.00 58.47 82 SER A O 1
ATOM 645 N N . SER A 1 83 ? 20.795 0.523 -23.413 1.00 67.00 83 SER A N 1
ATOM 646 C CA . SER A 1 83 ? 21.645 1.290 -22.502 1.00 67.00 83 SER A CA 1
ATOM 647 C C . SER A 1 83 ? 21.798 0.594 -21.155 1.00 67.00 83 SER A C 1
ATOM 649 O O . SER A 1 83 ? 20.821 0.134 -20.565 1.00 67.00 83 SER A O 1
ATOM 651 N N . GLU A 1 84 ? 23.016 0.631 -20.617 1.00 65.62 84 GLU A N 1
ATOM 652 C CA . GLU A 1 84 ? 23.346 0.205 -19.251 1.00 65.62 84 GLU A CA 1
ATOM 653 C C . GLU A 1 84 ? 22.443 0.875 -18.193 1.00 65.62 84 GLU A C 1
ATOM 655 O O . GLU A 1 84 ? 22.100 0.276 -17.176 1.00 65.62 84 GLU A O 1
ATOM 660 N N . ILE A 1 85 ? 21.976 2.102 -18.454 1.00 67.31 85 ILE A N 1
ATOM 661 C CA . ILE A 1 85 ? 21.063 2.832 -17.562 1.00 67.31 85 ILE A CA 1
ATOM 662 C C . ILE A 1 85 ? 19.711 2.113 -17.448 1.00 67.31 85 ILE A C 1
ATOM 664 O O . ILE A 1 85 ? 19.128 2.049 -16.368 1.00 67.31 85 ILE A O 1
ATOM 668 N N . GLU A 1 86 ? 19.204 1.559 -18.547 1.00 67.00 86 GLU A N 1
ATOM 669 C CA . GLU A 1 86 ? 17.925 0.844 -18.565 1.00 67.00 86 GLU A CA 1
ATOM 670 C C . GLU A 1 86 ? 18.033 -0.529 -17.922 1.00 67.00 86 GLU A C 1
ATOM 672 O O . GLU A 1 86 ? 17.119 -0.941 -17.208 1.00 67.00 86 GLU A O 1
ATOM 677 N N . TYR A 1 87 ? 19.172 -1.191 -18.121 1.00 70.31 87 TYR A N 1
ATOM 678 C CA . TYR A 1 87 ? 19.496 -2.425 -17.422 1.00 70.31 87 TYR A CA 1
ATOM 679 C C . TYR A 1 87 ? 19.497 -2.214 -15.902 1.00 70.31 87 TYR A C 1
ATOM 681 O O . TYR A 1 87 ? 18.790 -2.917 -15.184 1.00 70.31 87 TYR A O 1
ATOM 689 N N . ASN A 1 88 ? 20.192 -1.183 -15.414 1.00 69.94 88 ASN A N 1
ATOM 690 C CA . ASN A 1 88 ? 20.234 -0.858 -13.985 1.00 69.94 88 ASN A CA 1
ATOM 691 C C . ASN A 1 88 ? 18.847 -0.501 -13.421 1.00 69.94 88 ASN A C 1
ATOM 693 O O . ASN A 1 88 ? 18.506 -0.886 -12.304 1.00 69.94 88 ASN A O 1
ATOM 697 N N . LEU A 1 89 ? 18.011 0.209 -14.188 1.00 71.94 89 LEU A N 1
ATOM 698 C CA . LEU A 1 89 ? 16.629 0.492 -13.784 1.00 71.94 89 LEU A CA 1
ATOM 699 C C . LEU A 1 89 ? 15.786 -0.784 -13.662 1.00 71.94 89 LEU A C 1
ATOM 701 O O . LEU A 1 89 ? 14.970 -0.880 -12.743 1.00 71.94 89 LEU A O 1
ATOM 705 N N . MET A 1 90 ? 15.980 -1.749 -14.564 1.00 72.50 90 MET A N 1
ATOM 706 C CA . MET A 1 90 ? 15.286 -3.033 -14.512 1.00 72.50 90 MET A CA 1
ATOM 707 C C . MET A 1 90 ? 15.753 -3.884 -13.329 1.00 72.50 90 MET A C 1
ATOM 709 O O . MET A 1 90 ? 14.923 -4.426 -12.601 1.00 72.50 90 MET A O 1
ATOM 713 N N . ASP A 1 91 ? 17.062 -3.944 -13.094 1.00 75.06 91 ASP A N 1
ATOM 714 C CA . ASP A 1 91 ? 17.652 -4.650 -11.955 1.00 75.06 91 ASP A CA 1
ATOM 715 C C . ASP A 1 91 ? 17.105 -4.114 -10.620 1.00 75.06 91 ASP A C 1
ATOM 717 O O . ASP A 1 91 ? 16.617 -4.870 -9.779 1.00 75.06 91 ASP A O 1
ATOM 721 N N . HIS A 1 92 ? 17.039 -2.787 -10.467 1.00 77.56 92 HIS A N 1
ATOM 722 C CA . HIS A 1 92 ? 16.419 -2.163 -9.297 1.00 77.56 92 HIS A CA 1
ATOM 723 C C . HIS A 1 92 ? 14.933 -2.508 -9.134 1.00 77.56 92 HIS A C 1
ATOM 725 O O . HIS A 1 92 ? 14.468 -2.684 -8.007 1.00 77.56 92 HIS A O 1
ATOM 731 N N . TYR A 1 93 ? 14.175 -2.614 -10.227 1.00 80.25 93 TYR A N 1
ATOM 732 C CA . TYR A 1 93 ? 12.773 -3.030 -10.162 1.00 80.25 93 TYR A CA 1
ATOM 733 C C . TYR A 1 93 ? 12.627 -4.479 -9.672 1.00 80.25 93 TYR A C 1
ATOM 735 O O . TYR A 1 93 ? 11.786 -4.743 -8.810 1.00 80.25 93 TYR A O 1
ATOM 743 N N . LEU A 1 94 ? 13.461 -5.397 -10.169 1.00 79.12 94 LEU A N 1
ATOM 744 C CA . LEU A 1 94 ? 13.463 -6.801 -9.745 1.00 79.12 94 LEU A CA 1
ATOM 745 C C . LEU A 1 94 ? 13.865 -6.949 -8.273 1.00 79.12 94 LEU A C 1
ATOM 747 O O . LEU A 1 94 ? 13.244 -7.709 -7.526 1.00 79.12 94 LEU A O 1
ATOM 751 N N . GLU A 1 95 ? 14.859 -6.186 -7.821 1.00 83.38 95 GLU A N 1
ATOM 752 C CA . GLU A 1 95 ? 15.247 -6.176 -6.412 1.00 83.38 95 GLU A CA 1
ATOM 753 C C . GLU A 1 95 ? 14.109 -5.646 -5.524 1.00 83.38 95 GLU A C 1
ATOM 755 O O . GLU A 1 95 ? 13.813 -6.241 -4.486 1.00 83.38 95 GLU A O 1
ATOM 760 N N . LEU A 1 96 ? 13.393 -4.599 -5.951 1.00 84.81 96 LEU A N 1
ATOM 761 C CA . LEU A 1 96 ? 12.208 -4.106 -5.239 1.00 84.81 96 LEU A CA 1
ATOM 762 C C . LEU A 1 96 ? 11.085 -5.152 -5.174 1.00 84.81 96 LEU A C 1
ATOM 764 O O . LEU A 1 96 ? 10.455 -5.291 -4.128 1.00 84.81 96 LEU A O 1
ATOM 768 N N . GLU A 1 97 ? 10.839 -5.911 -6.242 1.00 86.44 97 GLU A N 1
ATOM 769 C CA . GLU A 1 97 ? 9.853 -7.004 -6.251 1.00 86.44 97 GLU A CA 1
ATOM 770 C C . GLU A 1 97 ? 10.230 -8.131 -5.272 1.00 86.44 97 GLU A C 1
ATOM 772 O O . GLU A 1 97 ? 9.392 -8.625 -4.502 1.00 86.44 97 GLU A O 1
ATOM 777 N N . ASN A 1 98 ? 11.513 -8.494 -5.235 1.00 86.62 98 ASN A N 1
ATOM 778 C CA . ASN A 1 98 ? 12.042 -9.462 -4.279 1.00 86.62 98 ASN A CA 1
ATOM 779 C C . ASN A 1 98 ? 11.911 -8.962 -2.835 1.00 86.62 98 ASN A C 1
ATOM 781 O O . ASN A 1 98 ? 11.523 -9.723 -1.941 1.00 86.62 98 ASN A O 1
ATOM 785 N N . GLN A 1 99 ? 12.221 -7.689 -2.588 1.00 89.06 99 GLN A N 1
ATOM 786 C CA . GLN A 1 99 ? 12.086 -7.066 -1.274 1.00 89.06 99 GLN A CA 1
ATOM 787 C C . GLN A 1 99 ? 10.621 -6.956 -0.838 1.00 89.06 99 GLN A C 1
ATOM 789 O O . GLN A 1 99 ? 10.319 -7.290 0.307 1.00 89.06 99 GLN A O 1
ATOM 794 N N . GLU A 1 100 ? 9.701 -6.592 -1.739 1.00 89.25 100 GLU A N 1
ATOM 795 C CA . GLU A 1 100 ? 8.253 -6.569 -1.485 1.00 89.25 100 GLU A CA 1
ATOM 796 C C . GLU A 1 100 ? 7.776 -7.942 -1.011 1.00 89.25 100 GLU A C 1
ATOM 798 O O . GLU A 1 100 ? 7.177 -8.072 0.059 1.00 89.25 100 GLU A O 1
ATOM 803 N N . SER A 1 101 ? 8.130 -8.989 -1.758 1.00 89.44 101 SER A N 1
ATOM 804 C CA . SER A 1 101 ? 7.761 -10.370 -1.442 1.00 89.44 101 SER A CA 1
ATOM 805 C C . SER A 1 101 ? 8.310 -10.824 -0.084 1.00 89.44 101 SER A C 1
ATOM 807 O O . SER A 1 101 ? 7.594 -11.436 0.716 1.00 89.44 101 SER A O 1
ATOM 809 N N . LYS A 1 102 ? 9.575 -10.504 0.222 1.00 92.50 102 LYS A N 1
ATOM 810 C CA . LYS A 1 102 ? 10.190 -10.789 1.532 1.00 92.50 102 LYS A CA 1
ATOM 811 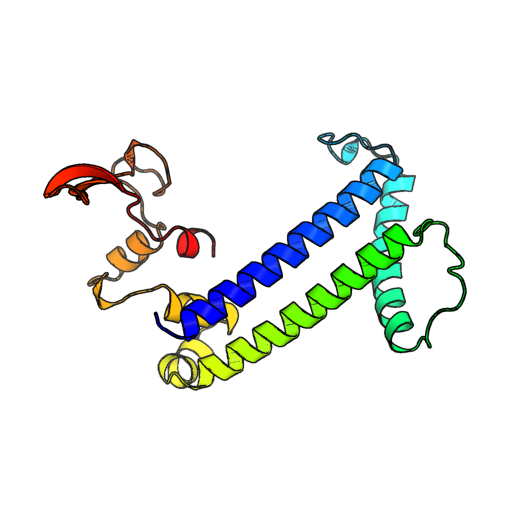C C . LYS A 1 102 ? 9.479 -10.038 2.660 1.00 92.50 102 LYS A C 1
ATOM 813 O O . LYS A 1 102 ? 9.264 -10.613 3.731 1.00 92.50 102 LYS A O 1
ATOM 818 N N . GLN A 1 103 ? 9.081 -8.792 2.419 1.00 91.44 103 GLN A N 1
ATOM 819 C CA . GLN A 1 103 ? 8.426 -7.951 3.412 1.00 91.44 103 GLN A CA 1
ATOM 820 C C . GLN A 1 103 ? 6.996 -8.420 3.708 1.00 91.44 103 GLN A C 1
ATOM 822 O O . GLN A 1 103 ? 6.620 -8.476 4.877 1.00 91.44 103 GLN A O 1
ATOM 827 N N . PHE A 1 104 ? 6.231 -8.871 2.707 1.00 91.56 104 PHE A N 1
ATOM 828 C CA . PHE A 1 104 ? 4.921 -9.500 2.934 1.00 91.56 104 PHE A CA 1
ATOM 829 C C . PHE A 1 104 ? 5.024 -10.804 3.740 1.00 91.56 104 PHE A C 1
ATOM 831 O O . PHE A 1 104 ? 4.218 -11.033 4.641 1.00 91.56 104 PHE A O 1
ATOM 838 N N . ARG A 1 105 ? 6.057 -11.626 3.510 1.00 92.12 105 ARG A N 1
ATOM 839 C CA . ARG A 1 105 ? 6.335 -12.804 4.361 1.00 92.12 105 ARG A CA 1
ATOM 840 C C . ARG A 1 105 ? 6.755 -12.417 5.783 1.00 92.12 105 ARG A C 1
ATOM 842 O O . ARG A 1 105 ? 6.563 -13.179 6.727 1.00 92.12 105 ARG A O 1
ATOM 849 N N . SER A 1 106 ? 7.398 -11.263 5.954 1.00 91.19 106 SER A N 1
ATOM 850 C CA . SER A 1 106 ? 7.709 -10.707 7.277 1.00 91.19 106 SER A CA 1
ATOM 851 C C . SER A 1 106 ? 6.443 -10.231 7.995 1.00 91.19 106 SER A C 1
ATOM 853 O O . SER A 1 106 ? 6.257 -10.534 9.170 1.00 91.19 106 SER A O 1
ATOM 855 N N . LEU A 1 107 ? 5.533 -9.575 7.266 1.00 92.12 107 LEU A N 1
ATOM 856 C CA . LEU A 1 107 ? 4.217 -9.176 7.763 1.00 92.12 107 LEU A CA 1
ATOM 857 C C . LEU A 1 107 ? 3.418 -10.373 8.259 1.00 92.12 107 LEU A C 1
ATOM 859 O O . LEU A 1 107 ? 2.920 -10.334 9.377 1.00 92.12 107 LEU A O 1
ATOM 863 N N . GLU A 1 108 ? 3.353 -11.450 7.480 1.00 92.56 108 GLU A N 1
ATOM 864 C CA . GLU A 1 108 ? 2.671 -12.674 7.905 1.00 92.56 108 GLU A CA 1
ATOM 865 C C . GLU A 1 108 ? 3.245 -13.228 9.217 1.00 92.56 108 GLU A C 1
ATOM 867 O O . GLU A 1 108 ? 2.493 -13.576 10.123 1.00 92.56 108 GLU A O 1
ATOM 872 N N . ARG A 1 109 ? 4.577 -13.252 9.364 1.00 91.81 109 ARG A N 1
ATOM 873 C CA . ARG A 1 109 ? 5.228 -13.693 10.608 1.00 91.81 109 ARG A CA 1
ATOM 874 C C . ARG A 1 109 ? 4.852 -12.814 11.799 1.00 91.81 109 ARG A C 1
ATOM 876 O O . ARG A 1 109 ? 4.529 -13.359 12.846 1.00 91.81 109 ARG A O 1
ATOM 883 N N . GLY A 1 110 ? 4.839 -11.492 11.627 1.00 90.25 110 GLY A N 1
ATOM 884 C CA . GLY A 1 110 ? 4.409 -10.564 12.677 1.00 90.25 110 GLY A CA 1
ATOM 885 C C . GLY A 1 110 ? 2.917 -10.672 13.013 1.00 90.25 110 GLY A C 1
ATOM 886 O O . GLY A 1 110 ? 2.527 -10.457 14.154 1.00 90.25 110 GLY A O 1
ATOM 887 N N . LEU A 1 111 ? 2.070 -11.044 12.047 1.00 91.06 111 LEU A N 1
ATOM 888 C CA . LEU A 1 111 ? 0.635 -11.241 12.275 1.00 91.06 111 LEU A CA 1
ATOM 889 C C . LEU A 1 111 ? 0.333 -12.482 13.117 1.00 91.06 111 LEU A C 1
ATOM 891 O O . LEU A 1 111 ? -0.635 -12.470 13.871 1.00 91.06 111 LEU A O 1
ATOM 895 N N . ARG A 1 112 ? 1.169 -13.526 13.045 1.00 91.00 112 ARG A N 1
ATOM 896 C CA . ARG A 1 112 ? 1.010 -14.755 13.846 1.00 91.00 112 ARG A CA 1
ATOM 897 C C . ARG A 1 112 ? 1.121 -14.530 15.357 1.00 91.00 112 ARG A C 1
ATOM 899 O O . ARG A 1 112 ? 0.705 -15.396 16.114 1.00 91.00 112 ARG A O 1
ATOM 906 N N . GLU A 1 113 ? 1.646 -13.387 15.799 1.00 90.50 113 GLU A N 1
ATOM 907 C CA . GLU A 1 113 ? 1.664 -13.001 17.217 1.00 90.50 113 GLU A CA 1
ATOM 908 C C . GLU A 1 113 ? 0.271 -12.608 17.748 1.00 90.50 113 GLU A C 1
ATOM 910 O O . GLU A 1 113 ? 0.069 -12.543 18.959 1.00 90.50 113 GLU A O 1
ATOM 915 N N . TYR A 1 114 ? -0.697 -12.344 16.862 1.00 90.75 114 TYR A N 1
ATOM 916 C CA . TYR A 1 114 ? -2.029 -11.864 17.220 1.00 90.75 114 TYR A CA 1
ATOM 917 C C . TYR A 1 114 ? -3.066 -12.997 17.099 1.00 90.75 114 TYR A C 1
ATOM 919 O O . TYR A 1 114 ? -3.328 -13.444 15.980 1.00 90.75 114 TYR A O 1
ATOM 927 N N . PRO A 1 115 ? -3.733 -13.410 18.200 1.00 92.19 115 PRO A N 1
ATOM 928 C CA . PRO A 1 115 ? -4.686 -14.529 18.191 1.00 92.19 115 PRO A CA 1
ATOM 929 C C . PRO A 1 115 ? -5.824 -14.367 17.182 1.00 92.19 115 PRO A C 1
ATOM 931 O O . PRO A 1 115 ? -6.177 -15.292 16.464 1.00 92.19 115 PRO A O 1
ATOM 934 N N . ILE A 1 116 ? -6.340 -13.146 17.036 1.00 91.38 116 ILE A N 1
ATOM 935 C CA . ILE A 1 116 ? -7.382 -12.817 16.055 1.00 91.38 116 ILE A CA 1
ATOM 936 C C . ILE A 1 116 ? -6.973 -13.135 14.606 1.00 91.38 116 ILE A C 1
ATOM 938 O O . ILE A 1 116 ? -7.830 -13.442 13.779 1.00 91.38 116 ILE A O 1
ATOM 942 N N . TYR A 1 117 ? -5.678 -13.093 14.278 1.00 91.81 117 TYR A N 1
ATOM 943 C CA . TYR A 1 117 ? -5.205 -13.494 12.959 1.00 91.81 117 TYR A CA 1
ATOM 944 C C . TYR A 1 117 ? -5.206 -15.016 12.803 1.00 91.81 117 TYR A C 1
ATOM 946 O O . TYR A 1 117 ? -5.746 -15.529 11.823 1.00 91.81 117 TYR A O 1
ATOM 954 N N . THR A 1 118 ? -4.631 -15.728 13.772 1.00 91.81 118 THR A N 1
ATOM 955 C CA . THR A 1 118 ? -4.451 -17.185 13.721 1.00 91.81 118 THR A CA 1
ATOM 956 C C . THR A 1 118 ? -5.747 -17.963 13.918 1.00 91.81 118 THR A C 1
ATOM 958 O O . THR A 1 118 ? -5.886 -19.034 13.347 1.00 91.81 118 THR A O 1
ATOM 961 N N . GLU A 1 119 ? -6.679 -17.439 14.715 1.00 93.44 119 GLU A N 1
ATOM 962 C CA . GLU A 1 119 ? -7.909 -18.135 15.119 1.00 93.44 119 GLU A CA 1
ATOM 963 C C . GLU A 1 119 ? -9.142 -17.725 14.307 1.00 93.44 119 GLU A C 1
ATOM 965 O O . GLU A 1 119 ? -10.134 -18.445 14.314 1.00 93.44 119 GLU A O 1
ATOM 970 N N . PHE A 1 120 ? -9.118 -16.562 13.644 1.00 92.81 120 PHE A N 1
ATOM 971 C CA . PHE A 1 120 ? -10.291 -16.050 12.931 1.00 92.81 120 PHE A CA 1
ATOM 972 C C . PHE A 1 120 ? -9.968 -15.573 11.516 1.00 92.81 120 PHE A C 1
ATOM 974 O O . PHE A 1 120 ? -10.494 -16.118 10.551 1.00 92.81 120 PHE A O 1
ATOM 981 N N . LEU A 1 121 ? -9.097 -14.570 11.353 1.00 91.81 121 LEU A N 1
ATOM 982 C CA . LEU A 1 121 ? -8.904 -13.927 10.042 1.00 91.81 121 LEU A CA 1
ATOM 983 C C . LEU A 1 121 ? -8.309 -14.861 8.980 1.00 91.81 121 LEU A C 1
ATOM 985 O O . LEU A 1 121 ? -8.530 -14.621 7.798 1.00 91.81 121 LEU A O 1
ATOM 989 N N . THR A 1 122 ? -7.578 -15.904 9.381 1.00 91.12 122 THR A N 1
ATOM 990 C CA . THR A 1 122 ? -7.005 -16.894 8.451 1.00 91.12 122 THR A CA 1
ATOM 991 C C . THR A 1 122 ? -8.080 -17.737 7.758 1.00 91.12 122 THR A C 1
ATOM 993 O O . THR A 1 122 ? -7.908 -18.106 6.597 1.00 91.12 122 THR A O 1
ATOM 996 N N . ASP A 1 123 ? -9.208 -17.985 8.426 1.00 91.81 123 ASP A N 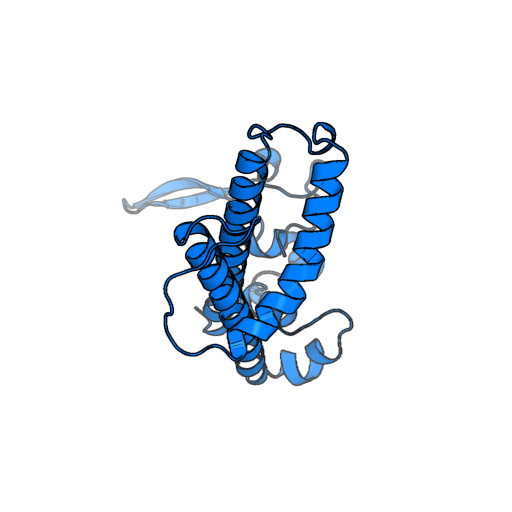1
ATOM 997 C CA . ASP A 1 123 ? -10.300 -18.808 7.891 1.00 91.81 123 ASP A CA 1
ATOM 998 C C . ASP A 1 123 ? -11.296 -17.997 7.044 1.00 91.81 123 ASP A C 1
ATOM 1000 O O . ASP A 1 123 ? -12.155 -18.556 6.356 1.00 91.81 123 ASP A O 1
ATOM 1004 N N . VAL A 1 124 ? -11.191 -16.663 7.054 1.00 92.19 124 VAL A N 1
ATOM 1005 C CA . VAL A 1 124 ? -12.082 -15.789 6.287 1.00 92.19 124 VAL A CA 1
ATOM 1006 C C . VAL A 1 124 ? -11.654 -15.754 4.820 1.00 92.19 124 VAL A C 1
ATOM 1008 O O . VAL A 1 124 ? -10.588 -15.250 4.456 1.00 92.19 124 VAL A O 1
ATOM 1011 N N . CYS A 1 125 ? -12.534 -16.236 3.941 1.00 91.69 125 CYS A N 1
ATOM 1012 C CA . CYS A 1 125 ? -12.313 -16.197 2.498 1.00 91.69 125 CYS A CA 1
ATOM 1013 C C . CYS A 1 125 ? -12.072 -14.755 2.011 1.00 91.69 125 CYS A C 1
ATOM 1015 O O . CYS A 1 125 ? -12.853 -13.848 2.294 1.00 91.69 125 CYS A O 1
ATOM 1017 N N . GLY A 1 126 ? -10.983 -14.550 1.266 1.00 86.94 126 GLY A N 1
ATOM 1018 C CA . GLY A 1 126 ? -10.589 -13.240 0.738 1.00 86.94 126 GLY A CA 1
ATOM 1019 C C . GLY A 1 126 ? -9.703 -12.407 1.672 1.00 86.94 126 GLY A C 1
ATOM 1020 O O . GLY A 1 126 ? -9.166 -11.389 1.235 1.00 86.94 126 GLY A O 1
ATOM 1021 N N . VAL A 1 127 ? -9.471 -12.841 2.916 1.00 90.69 127 VAL A N 1
ATOM 1022 C CA . VAL A 1 127 ? -8.583 -12.149 3.862 1.00 90.69 127 VAL A CA 1
ATOM 1023 C C . VAL A 1 127 ? -7.210 -12.820 3.878 1.00 90.69 127 VAL A C 1
ATOM 1025 O O . VAL A 1 127 ? -6.938 -13.752 4.624 1.00 90.69 127 VAL A O 1
ATOM 1028 N N . GLY A 1 128 ? -6.306 -12.326 3.030 1.00 90.00 128 GLY A N 1
ATOM 1029 C CA . GLY A 1 128 ? -4.891 -12.710 3.081 1.00 90.00 128 GLY A CA 1
ATOM 1030 C C . GLY A 1 128 ? -4.105 -11.960 4.172 1.00 90.00 128 GLY A C 1
ATOM 1031 O O . GLY A 1 128 ? -4.623 -11.004 4.758 1.00 90.00 128 GLY A O 1
ATOM 1032 N N . PRO A 1 129 ? -2.814 -12.289 4.383 1.00 91.12 129 PRO A N 1
ATOM 1033 C CA . PRO A 1 129 ? -1.946 -11.598 5.348 1.00 91.12 129 PRO A CA 1
ATOM 1034 C C . PRO A 1 129 ? -1.908 -10.074 5.145 1.00 91.12 129 PRO A C 1
ATOM 1036 O O . PRO A 1 129 ? -1.916 -9.302 6.100 1.00 91.12 129 PRO A O 1
ATOM 1039 N N . ALA A 1 130 ? -1.938 -9.621 3.889 1.00 91.62 130 ALA A N 1
ATOM 1040 C CA . ALA A 1 130 ? -1.977 -8.201 3.550 1.00 91.62 130 ALA A CA 1
ATOM 1041 C C . ALA A 1 130 ? -3.231 -7.494 4.095 1.00 91.62 130 ALA A C 1
ATOM 1043 O O . ALA A 1 130 ? -3.121 -6.413 4.674 1.00 91.62 130 ALA A O 1
ATOM 1044 N N . MET A 1 131 ? -4.410 -8.104 3.929 1.00 91.12 131 MET A N 1
ATOM 1045 C CA . MET A 1 131 ? -5.686 -7.523 4.358 1.00 91.12 131 MET A CA 1
ATOM 1046 C C . MET A 1 131 ? -5.880 -7.661 5.869 1.00 91.12 131 MET A C 1
ATOM 1048 O O . MET A 1 131 ? -6.282 -6.705 6.529 1.00 91.12 131 MET A O 1
ATOM 1052 N N . ALA A 1 132 ? -5.497 -8.805 6.441 1.00 92.56 132 ALA A N 1
ATOM 1053 C CA . ALA A 1 132 ? -5.483 -9.001 7.886 1.00 92.56 132 ALA A CA 1
ATOM 1054 C C . ALA A 1 132 ? -4.621 -7.946 8.595 1.00 92.56 132 ALA A C 1
ATOM 1056 O O . ALA A 1 132 ? -5.041 -7.365 9.595 1.00 92.56 132 ALA A O 1
ATOM 1057 N N . GLY A 1 133 ? -3.447 -7.631 8.035 1.00 92.12 133 GLY A N 1
ATOM 1058 C CA . GLY A 1 133 ? -2.600 -6.555 8.540 1.00 92.12 133 GLY A CA 1
ATOM 1059 C C . GLY A 1 133 ? -3.286 -5.192 8.509 1.00 92.12 133 GLY A C 1
ATOM 1060 O O . GLY A 1 133 ? -3.213 -4.454 9.490 1.00 92.12 133 GLY A O 1
ATOM 1061 N N . VAL A 1 134 ? -3.993 -4.855 7.427 1.00 92.50 134 VAL A N 1
ATOM 1062 C CA . VAL A 1 134 ? -4.749 -3.593 7.319 1.00 92.50 134 VAL A CA 1
ATOM 1063 C C . VAL A 1 134 ? -5.840 -3.506 8.387 1.00 92.50 134 VAL A C 1
ATOM 1065 O O . VAL A 1 134 ? -5.901 -2.509 9.105 1.00 92.50 134 VAL A O 1
ATOM 1068 N N . ILE A 1 135 ? -6.642 -4.563 8.540 1.00 91.06 135 ILE A N 1
ATOM 1069 C CA . ILE A 1 135 ? -7.714 -4.643 9.542 1.00 91.06 135 ILE A CA 1
ATOM 1070 C C . ILE A 1 135 ? -7.145 -4.398 10.944 1.00 91.06 135 ILE A C 1
ATOM 1072 O O . ILE A 1 135 ? -7.604 -3.500 11.644 1.00 91.06 135 ILE A O 1
ATOM 1076 N N . LEU A 1 136 ? -6.091 -5.127 11.322 1.00 90.19 136 LEU A N 1
ATOM 1077 C CA . LEU A 1 136 ? -5.519 -5.056 12.670 1.00 90.19 136 LEU A CA 1
ATOM 1078 C C . LEU A 1 136 ? -4.770 -3.757 12.969 1.00 90.19 136 LEU A C 1
ATOM 1080 O O . LEU A 1 136 ? -4.679 -3.342 14.123 1.00 90.19 136 LEU A O 1
ATOM 1084 N N . SER A 1 137 ? -4.188 -3.124 11.953 1.00 91.00 137 SER A N 1
ATOM 1085 C CA . SER A 1 137 ? -3.369 -1.922 12.146 1.00 91.00 137 SER A CA 1
ATOM 1086 C C . SER A 1 137 ? -4.148 -0.611 12.095 1.00 91.00 137 SER A C 1
ATOM 1088 O O . SER A 1 137 ? -3.691 0.404 12.644 1.00 91.00 137 SER A O 1
ATOM 1090 N N . GLU A 1 138 ? -5.277 -0.595 11.391 1.00 89.56 138 GLU A N 1
ATOM 1091 C CA . GLU A 1 138 ? -5.982 0.641 11.074 1.00 89.56 138 GLU A CA 1
ATOM 1092 C C . GLU A 1 138 ? -7.401 0.696 11.639 1.00 89.56 138 GLU A C 1
ATOM 1094 O O . GLU A 1 138 ? -7.839 1.807 11.928 1.00 89.56 138 GLU A O 1
ATOM 1099 N N . ILE A 1 139 ? -8.092 -0.431 11.859 1.00 88.94 139 ILE A N 1
ATOM 1100 C CA . ILE A 1 139 ? -9.406 -0.424 12.518 1.00 88.94 139 ILE A CA 1
ATOM 1101 C C . ILE A 1 139 ? -9.211 -0.352 14.033 1.00 88.94 139 ILE A C 1
ATOM 1103 O O . ILE A 1 139 ? -8.638 -1.242 14.655 1.00 88.94 139 ILE A O 1
ATOM 1107 N N . ASP A 1 140 ? -9.717 0.724 14.628 1.00 84.62 140 ASP A N 1
ATOM 1108 C CA . ASP A 1 140 ? -9.740 0.924 16.074 1.00 84.62 140 ASP A CA 1
ATOM 1109 C C . ASP A 1 140 ? -11.157 0.670 16.593 1.00 84.62 140 ASP A C 1
ATOM 1111 O O . ASP A 1 140 ? -12.046 1.512 16.436 1.00 84.62 140 ASP A O 1
ATOM 1115 N N . ILE A 1 141 ? -11.370 -0.500 17.200 1.00 84.81 141 ILE A N 1
ATOM 1116 C CA . ILE A 1 141 ? -12.696 -0.922 17.667 1.00 84.81 141 ILE A CA 1
ATOM 1117 C C . ILE A 1 141 ? -13.240 -0.017 18.781 1.00 84.81 141 ILE A C 1
ATOM 1119 O O . ILE A 1 141 ? -14.447 0.135 18.920 1.00 84.81 141 ILE A O 1
ATOM 1123 N N . HIS A 1 142 ? -12.370 0.668 19.529 1.00 86.19 142 HIS A N 1
ATOM 1124 C CA . HIS A 1 142 ? -12.799 1.590 20.583 1.00 86.19 142 HIS A CA 1
ATOM 1125 C C . HIS A 1 142 ? -13.331 2.917 20.033 1.00 86.19 142 HIS A C 1
ATOM 1127 O O . HIS A 1 142 ? -13.965 3.674 20.763 1.00 86.19 142 HIS A O 1
ATOM 1133 N N . LYS A 1 143 ? -13.082 3.213 18.752 1.00 80.44 143 LYS A N 1
ATOM 1134 C CA . LYS A 1 143 ? -13.619 4.397 18.066 1.00 80.44 143 LYS A CA 1
ATOM 1135 C C . LYS A 1 143 ? -14.897 4.114 17.280 1.00 80.44 143 LYS A C 1
ATOM 1137 O O . LYS A 1 143 ? -15.533 5.058 16.821 1.00 80.44 143 LYS A O 1
ATOM 1142 N N . ALA A 1 144 ? -15.259 2.846 17.101 1.00 81.81 144 ALA A N 1
ATOM 1143 C CA . ALA A 1 144 ? -16.401 2.427 16.303 1.00 81.81 144 ALA A CA 1
ATOM 1144 C C . ALA A 1 144 ? -17.228 1.395 17.078 1.00 81.81 144 ALA A C 1
ATOM 1146 O O . ALA A 1 144 ? -16.983 0.198 16.998 1.00 81.81 144 ALA A O 1
ATOM 1147 N N . GLU A 1 145 ? -18.222 1.884 17.818 1.00 82.69 145 GLU A N 1
ATOM 1148 C CA . GLU A 1 145 ? -19.097 1.056 18.658 1.00 82.69 145 GLU A CA 1
ATOM 1149 C C . GLU A 1 145 ? -20.005 0.121 17.839 1.00 82.69 145 GLU A C 1
ATOM 1151 O O . GLU A 1 145 ? -20.250 -1.016 18.233 1.00 82.69 145 GLU A O 1
ATOM 1156 N N . TYR A 1 146 ? -20.472 0.579 16.671 1.00 89.19 146 TYR A N 1
ATOM 1157 C CA . TYR A 1 146 ? -21.404 -0.158 15.816 1.00 89.19 146 TYR A CA 1
ATOM 1158 C C . TYR A 1 146 ? -20.743 -0.604 14.501 1.00 89.19 146 TYR A C 1
ATOM 1160 O O . TYR A 1 146 ? -19.872 0.100 13.984 1.00 89.19 146 TYR A O 1
ATOM 1168 N N . PRO A 1 147 ? -21.200 -1.708 13.874 1.00 87.94 147 PRO A N 1
ATOM 1169 C CA . PRO A 1 147 ? -20.697 -2.138 12.565 1.00 87.94 147 PRO A CA 1
ATOM 1170 C C . PRO A 1 147 ? -20.816 -1.059 11.477 1.00 87.94 147 PRO A C 1
ATOM 1172 O O . PRO A 1 147 ? -19.907 -0.872 10.670 1.00 87.94 147 PRO A O 1
ATOM 1175 N N . SER A 1 148 ? -21.904 -0.282 11.491 1.00 87.31 148 SER A N 1
ATOM 1176 C CA . SER A 1 148 ? -22.084 0.870 10.599 1.00 87.31 148 SER A CA 1
ATOM 1177 C C . SER A 1 148 ? -21.024 1.952 10.825 1.00 87.31 148 SER A C 1
ATOM 1179 O O . SER A 1 148 ? -20.545 2.553 9.862 1.00 87.31 148 SER A O 1
ATOM 1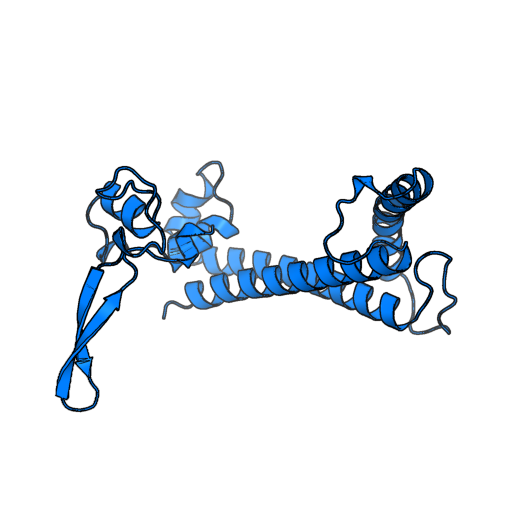181 N N . SER A 1 149 ? -20.593 2.156 12.072 1.00 87.75 149 SER A N 1
ATOM 1182 C CA . SER A 1 149 ? -19.505 3.073 12.416 1.00 87.75 149 SER A CA 1
ATOM 1183 C C . SER A 1 149 ? -18.159 2.597 11.871 1.00 87.75 149 SER A C 1
ATOM 1185 O O . SER A 1 149 ? -17.338 3.432 11.504 1.00 87.75 149 SER A O 1
ATOM 1187 N N . ILE A 1 150 ? -17.932 1.282 11.744 1.00 89.44 150 ILE A N 1
ATOM 1188 C CA . ILE A 1 150 ? -16.724 0.736 11.100 1.00 89.44 150 ILE A CA 1
ATOM 1189 C C . ILE A 1 150 ? -16.730 1.059 9.602 1.00 89.44 150 ILE A C 1
ATOM 1191 O O . ILE A 1 150 ? -15.720 1.519 9.068 1.00 89.44 150 ILE A O 1
ATOM 1195 N N . HIS A 1 151 ? -17.871 0.892 8.923 1.00 88.81 151 HIS A N 1
ATOM 1196 C CA . HIS A 1 151 ? -18.002 1.267 7.511 1.00 88.81 151 HIS A CA 1
ATOM 1197 C C . HIS A 1 151 ? -17.780 2.770 7.300 1.00 88.81 151 HIS A C 1
ATOM 1199 O O . HIS A 1 151 ? -17.059 3.160 6.380 1.00 88.81 151 HIS A O 1
ATOM 1205 N N . ALA A 1 152 ? -18.324 3.610 8.186 1.00 88.31 152 ALA A N 1
ATOM 1206 C CA . ALA A 1 152 ? -18.090 5.052 8.153 1.00 88.31 152 ALA A CA 1
ATOM 1207 C C . ALA A 1 152 ? -16.623 5.413 8.427 1.00 88.31 152 ALA A C 1
ATOM 1209 O O . ALA A 1 152 ? -16.044 6.260 7.744 1.00 88.31 152 ALA A O 1
ATOM 1210 N N . TYR A 1 153 ? -15.977 4.714 9.362 1.00 88.94 153 TYR A N 1
ATOM 1211 C CA . TYR A 1 153 ? -14.559 4.884 9.667 1.00 88.94 153 TYR A CA 1
ATOM 1212 C C . TYR A 1 153 ? -13.655 4.508 8.481 1.00 88.94 153 TYR A C 1
ATOM 1214 O O . TYR A 1 153 ? -12.661 5.191 8.218 1.00 88.94 153 TYR A O 1
ATOM 1222 N N . ALA A 1 154 ? -14.022 3.470 7.724 1.00 89.00 154 ALA A N 1
ATOM 1223 C CA . ALA A 1 154 ? -13.371 3.096 6.468 1.00 89.00 154 ALA A CA 1
ATOM 1224 C C . ALA A 1 154 ? -13.735 4.028 5.290 1.00 89.00 154 ALA A C 1
ATOM 1226 O O . ALA A 1 154 ? -13.080 3.990 4.250 1.00 89.00 154 ALA A O 1
ATOM 1227 N N . GLY A 1 155 ? -14.743 4.896 5.447 1.00 88.56 155 GLY A N 1
ATOM 1228 C CA . GLY A 1 155 ? -15.230 5.796 4.399 1.00 88.56 155 GLY A CA 1
ATOM 1229 C C . GLY A 1 155 ? -16.000 5.082 3.285 1.00 88.56 155 GLY A C 1
ATOM 1230 O O . GLY A 1 155 ? -15.986 5.550 2.144 1.00 88.56 155 GLY A O 1
ATOM 1231 N N . LEU A 1 156 ? -16.615 3.943 3.616 1.00 89.06 156 LEU A N 1
ATOM 1232 C CA . LEU A 1 156 ? -17.472 3.132 2.744 1.00 89.06 156 LEU A CA 1
ATOM 1233 C C . LEU A 1 156 ? -18.965 3.440 2.941 1.00 89.06 156 LEU A C 1
ATOM 1235 O O . LEU A 1 156 ? -19.815 2.821 2.305 1.00 89.06 156 LEU A O 1
ATOM 1239 N N . ASP A 1 157 ? -19.292 4.375 3.831 1.00 89.62 157 ASP A N 1
ATOM 1240 C CA . ASP A 1 157 ? -20.651 4.835 4.072 1.00 89.62 157 ASP A CA 1
ATOM 1241 C C . ASP A 1 157 ? -21.107 5.896 3.058 1.00 89.62 157 ASP A C 1
ATOM 1243 O O . ASP A 1 157 ? -20.328 6.499 2.307 1.00 89.62 157 ASP A O 1
ATOM 1247 N N . VAL A 1 158 ? -22.417 6.129 3.069 1.00 88.56 158 VAL A N 1
ATOM 1248 C CA . VAL A 1 158 ? -23.070 7.192 2.309 1.00 88.56 158 VAL A CA 1
ATOM 1249 C C . VAL A 1 158 ? -23.174 8.425 3.206 1.00 88.56 158 VAL A C 1
ATOM 1251 O O . VAL A 1 158 ? -23.667 8.342 4.330 1.00 88.56 158 VAL A O 1
ATOM 1254 N N . ALA A 1 159 ? -22.682 9.562 2.723 1.00 85.88 159 ALA A N 1
ATOM 1255 C CA . ALA A 1 159 ? -22.783 10.841 3.408 1.00 85.88 159 ALA A CA 1
ATOM 1256 C C . ALA A 1 159 ? -24.213 11.410 3.328 1.00 85.88 159 ALA A C 1
ATOM 1258 O O . ALA A 1 159 ? -25.072 10.900 2.609 1.00 85.88 159 ALA A O 1
ATOM 1259 N N . GLY A 1 160 ? -24.482 12.484 4.077 1.00 83.19 160 GLY A N 1
ATOM 1260 C CA . GLY A 1 160 ? -25.826 13.073 4.175 1.00 83.19 160 GLY A CA 1
ATOM 1261 C C . GLY A 1 160 ? -26.399 13.612 2.856 1.00 83.19 160 GLY A C 1
ATOM 1262 O O . GLY A 1 160 ? -27.598 13.841 2.765 1.00 83.19 160 GLY A O 1
ATOM 1263 N N . ASP A 1 161 ? -25.563 13.784 1.834 1.00 86.50 161 ASP A N 1
ATOM 1264 C CA . ASP A 1 161 ? -25.939 14.211 0.485 1.00 86.50 161 ASP A CA 1
ATOM 1265 C C . ASP A 1 161 ? -26.280 13.037 -0.459 1.00 86.50 161 ASP A C 1
ATOM 1267 O O . ASP A 1 161 ? -26.538 13.248 -1.644 1.00 86.50 161 ASP A O 1
ATOM 1271 N N . GLY A 1 162 ? -26.260 11.798 0.042 1.00 86.06 162 GLY A N 1
ATOM 1272 C CA . GLY A 1 162 ? -26.506 10.594 -0.751 1.00 86.06 162 GLY A CA 1
ATOM 1273 C C . GLY A 1 162 ? -25.298 10.111 -1.562 1.00 86.06 162 GLY A C 1
ATOM 1274 O O . GLY A 1 162 ? -25.430 9.152 -2.324 1.00 86.06 162 GLY A O 1
ATOM 1275 N N . GLN A 1 163 ? -24.120 10.726 -1.415 1.00 87.19 163 GLN A N 1
ATOM 1276 C CA . GLN A 1 163 ? -22.899 10.325 -2.117 1.00 87.19 163 GLN A CA 1
ATOM 1277 C C . GLN A 1 163 ? -21.956 9.525 -1.215 1.00 87.19 163 GLN A C 1
ATOM 1279 O O . GLN A 1 163 ? -21.981 9.626 0.008 1.00 87.19 163 GLN A O 1
ATOM 1284 N N . GLY A 1 164 ? -21.062 8.738 -1.820 1.00 86.56 164 GLY A N 1
ATOM 1285 C CA . GLY A 1 164 ? -19.998 8.071 -1.068 1.00 86.56 164 GLY A CA 1
ATOM 1286 C C . GLY A 1 164 ? -19.082 9.089 -0.378 1.00 86.56 164 GLY A C 1
ATOM 1287 O O . GLY A 1 164 ? -18.564 10.015 -1.025 1.00 86.56 164 GLY A O 1
ATOM 1288 N N . ARG A 1 165 ? -18.851 8.904 0.929 1.00 87.12 165 ARG A N 1
ATOM 1289 C CA . ARG A 1 165 ? -18.024 9.804 1.748 1.00 87.12 165 ARG A CA 1
ATOM 1290 C C . ARG A 1 165 ? -16.655 9.998 1.103 1.00 87.12 165 ARG A C 1
ATOM 1292 O O . ARG A 1 165 ? -16.041 9.060 0.616 1.00 87.12 165 ARG A O 1
ATOM 1299 N N . SER A 1 166 ? -16.142 11.222 1.032 1.00 85.25 166 SER A N 1
ATOM 1300 C CA . SER A 1 166 ? -14.929 11.570 0.270 1.00 85.25 166 SER A CA 1
ATOM 1301 C C . SER A 1 166 ? -14.303 12.867 0.784 1.00 85.25 166 SER A C 1
ATOM 1303 O O . SER A 1 166 ? -14.763 13.417 1.772 1.00 85.25 166 SER A O 1
ATOM 1305 N N . ARG A 1 167 ? -13.240 13.366 0.141 1.00 85.38 167 ARG A N 1
ATOM 1306 C CA . ARG A 1 167 ? -12.568 14.626 0.522 1.00 85.38 167 ARG A CA 1
ATOM 1307 C C . ARG A 1 167 ? -13.284 15.889 0.013 1.00 85.38 167 ARG A C 1
ATOM 1309 O O . ARG A 1 167 ? -12.661 16.935 -0.129 1.00 85.38 167 ARG A O 1
ATOM 1316 N N . LYS A 1 168 ? -14.569 15.771 -0.312 1.00 84.88 168 LYS A N 1
ATOM 1317 C CA . LYS A 1 168 ? -15.429 16.880 -0.725 1.00 84.88 168 LYS A CA 1
ATOM 1318 C C . LYS A 1 168 ? -15.765 17.762 0.474 1.00 84.88 168 LYS A C 1
ATOM 1320 O O . LYS A 1 168 ? -15.843 17.248 1.587 1.00 84.88 168 LYS A O 1
ATOM 1325 N N . LYS A 1 169 ? -15.962 19.064 0.254 1.00 83.19 169 LYS A N 1
ATOM 1326 C CA . LYS A 1 169 ? -16.167 20.047 1.332 1.00 83.19 169 LYS A CA 1
ATOM 1327 C C . LYS A 1 169 ? -17.372 19.684 2.206 1.00 83.19 169 LYS A C 1
ATOM 1329 O O . LYS A 1 169 ? -17.306 19.826 3.418 1.00 83.19 169 LYS A O 1
ATOM 1334 N N . GLU A 1 170 ? -18.410 19.137 1.586 1.00 84.62 170 GLU A N 1
ATOM 1335 C CA . GLU A 1 170 ? -19.677 18.721 2.192 1.00 84.62 170 GLU A CA 1
ATOM 1336 C C . GLU A 1 170 ? -19.520 17.529 3.155 1.00 84.62 170 GLU A C 1
ATOM 1338 O O . GLU A 1 170 ? -20.383 17.283 3.990 1.00 84.62 170 GLU A O 1
ATOM 1343 N N . HIS A 1 171 ? -18.420 16.778 3.052 1.00 85.06 171 HIS A N 1
ATOM 1344 C CA . HIS A 1 171 ? -18.147 15.581 3.858 1.00 85.06 171 HIS A CA 1
ATOM 1345 C C . HIS A 1 171 ? -17.166 15.832 5.012 1.00 85.06 171 HIS A C 1
ATOM 1347 O O . HIS A 1 171 ? -16.847 14.912 5.781 1.00 85.06 171 HIS A O 1
ATOM 1353 N N . LEU A 1 172 ? -16.630 17.050 5.096 1.00 86.38 172 LEU A N 1
ATOM 1354 C CA . LEU A 1 172 ? -15.668 17.445 6.112 1.00 86.38 172 LEU A CA 1
ATOM 1355 C C . LEU A 1 172 ? -16.392 18.040 7.317 1.00 86.38 172 LEU A C 1
ATOM 1357 O O . LEU A 1 172 ? -17.450 18.648 7.185 1.00 86.38 172 LEU A O 1
ATOM 1361 N N . VAL A 1 173 ? -15.805 17.860 8.497 1.00 84.81 173 VAL A N 1
ATOM 1362 C CA . VAL A 1 173 ? -16.374 18.344 9.759 1.00 84.81 173 VAL A CA 1
ATOM 1363 C C . VAL A 1 173 ? -15.400 19.316 10.398 1.00 84.81 173 VAL A C 1
ATOM 1365 O O . VAL A 1 173 ? -14.192 19.069 10.427 1.00 84.81 173 VAL A O 1
ATOM 1368 N N . GLU A 1 174 ? -15.919 20.433 10.894 1.00 84.75 174 GLU A N 1
ATOM 1369 C CA . GLU A 1 174 ? -15.135 21.400 11.650 1.00 84.75 174 GLU A CA 1
ATOM 1370 C C . GLU A 1 174 ? -14.828 20.842 13.039 1.00 84.75 174 GLU A C 1
ATOM 1372 O O . GLU A 1 174 ? -15.714 20.414 13.776 1.00 84.75 174 GLU A O 1
ATOM 1377 N N . VAL A 1 175 ? -13.544 20.812 13.378 1.00 82.25 175 VAL A N 1
ATOM 1378 C CA . VAL A 1 175 ? -13.040 20.338 14.663 1.00 82.25 175 VAL A CA 1
ATOM 1379 C C . VAL A 1 175 ? -12.345 21.504 15.345 1.00 82.25 175 VAL A C 1
ATOM 1381 O O . VAL A 1 175 ? -11.370 22.042 14.812 1.00 82.25 175 VAL A O 1
ATOM 1384 N N . THR A 1 176 ? -12.836 21.879 16.522 1.00 84.19 176 THR A N 1
ATOM 1385 C CA . THR A 1 176 ? -12.170 22.835 17.406 1.00 84.19 176 THR A CA 1
ATOM 1386 C C . THR A 1 176 ? -10.990 22.157 18.096 1.00 84.19 176 THR A C 1
ATOM 1388 O O . THR A 1 176 ? -11.056 20.996 18.506 1.00 84.19 176 THR A O 1
ATOM 1391 N N . TYR A 1 177 ? -9.865 22.857 18.177 1.00 84.50 177 TYR A N 1
ATOM 1392 C CA . TYR A 1 177 ? -8.684 22.404 18.899 1.00 84.50 177 TYR A CA 1
ATOM 1393 C C . TYR A 1 177 ? -7.956 23.598 19.510 1.00 84.50 177 TYR A C 1
ATOM 1395 O O . TYR A 1 177 ? -8.029 24.713 19.003 1.00 84.50 177 TYR A O 1
ATOM 1403 N N . ILE A 1 178 ? -7.230 23.349 20.595 1.00 85.38 178 ILE A N 1
ATOM 1404 C CA . ILE A 1 178 ? -6.404 24.368 21.241 1.00 85.38 178 ILE A CA 1
ATOM 1405 C C . ILE A 1 178 ? -5.071 24.425 20.493 1.00 85.38 178 ILE A C 1
ATOM 1407 O O . ILE A 1 178 ? -4.396 23.400 20.332 1.00 85.38 178 ILE A O 1
ATOM 1411 N N . ASN A 1 179 ? -4.720 25.600 19.972 1.00 83.25 179 ASN A N 1
ATOM 1412 C CA . ASN A 1 179 ? -3.457 25.815 19.275 1.00 83.25 179 ASN A CA 1
ATOM 1413 C C . ASN A 1 179 ? -2.277 25.867 20.274 1.00 83.25 179 ASN A C 1
ATOM 1415 O O . ASN A 1 179 ? -2.454 25.800 21.489 1.00 83.25 179 ASN A O 1
ATOM 1419 N N . LYS A 1 180 ? -1.038 25.949 19.770 1.00 84.25 180 LYS A N 1
ATOM 1420 C CA . LYS A 1 180 ? 0.158 26.016 20.636 1.00 84.25 180 LYS A CA 1
ATOM 1421 C C . LYS A 1 180 ? 0.186 27.263 21.529 1.00 84.25 180 LYS A C 1
ATOM 1423 O O . LYS A 1 180 ? 0.866 27.240 22.549 1.00 84.25 180 LYS A O 1
ATOM 1428 N N . ASP A 1 181 ? -0.558 28.293 21.146 1.00 81.00 181 ASP A N 1
ATOM 1429 C CA . ASP A 1 181 ? -0.633 29.594 21.805 1.00 81.00 181 ASP A CA 1
ATOM 1430 C C . ASP A 1 181 ? -1.782 29.661 22.834 1.00 81.00 181 ASP A C 1
ATOM 1432 O O . ASP A 1 181 ? -1.967 30.676 23.497 1.00 81.00 181 ASP A O 1
ATOM 1436 N N . GLY A 1 182 ? -2.522 28.558 23.022 1.00 82.12 182 GLY A N 1
ATOM 1437 C CA . GLY A 1 182 ? -3.610 28.446 23.997 1.00 82.12 182 GLY A CA 1
ATOM 1438 C C . GLY A 1 182 ? -4.965 28.978 23.518 1.00 82.12 182 GLY A C 1
ATOM 1439 O O . GLY A 1 182 ? -5.902 29.025 24.309 1.00 82.12 182 GLY A O 1
ATOM 1440 N N . GLU A 1 183 ? -5.095 29.347 22.245 1.00 85.62 183 GLU A N 1
ATOM 1441 C CA . GLU A 1 183 ? -6.331 29.858 21.649 1.00 85.62 183 GLU A CA 1
ATOM 1442 C C . GLU A 1 183 ? -7.141 28.738 20.978 1.00 85.62 183 GLU A C 1
ATOM 1444 O O . GLU A 1 183 ? -6.593 27.764 20.444 1.00 85.62 183 GLU A O 1
ATOM 1449 N N . GLU A 1 184 ? -8.467 28.886 20.971 1.00 81.56 184 GLU A N 1
ATOM 1450 C CA . GLU A 1 184 ? -9.368 27.983 20.255 1.00 81.56 184 GLU A CA 1
ATOM 1451 C C . GLU A 1 184 ? -9.300 28.252 18.746 1.00 81.56 184 GLU A C 1
ATOM 1453 O O . GLU A 1 184 ? -9.729 29.294 18.254 1.00 81.56 184 GLU A O 1
ATOM 1458 N N . ALA A 1 185 ? -8.770 27.288 17.998 1.00 82.94 185 ALA A N 1
ATOM 1459 C CA . ALA A 1 185 ? -8.707 27.318 16.545 1.00 82.94 185 ALA A CA 1
ATOM 1460 C C . ALA A 1 185 ? -9.626 26.248 15.942 1.00 82.94 185 ALA A C 1
ATOM 1462 O O . ALA A 1 185 ? -9.800 25.155 16.487 1.00 82.94 185 ALA A O 1
ATOM 1463 N N . THR A 1 186 ? -10.197 26.536 14.774 1.00 83.88 186 THR A N 1
ATOM 1464 C CA . THR A 1 186 ? -10.994 25.578 14.001 1.00 83.88 186 THR A CA 1
ATOM 1465 C C . THR A 1 186 ? -10.168 24.998 12.860 1.00 83.88 186 THR A C 1
ATOM 1467 O O . THR A 1 186 ? -9.443 25.701 12.156 1.00 83.88 186 THR A O 1
ATOM 1470 N N . ARG A 1 187 ? -10.271 23.682 12.650 1.00 83.69 187 ARG A N 1
ATOM 1471 C CA . ARG A 1 187 ? -9.749 23.020 11.448 1.00 83.69 187 ARG A CA 1
ATOM 1472 C C . ARG A 1 187 ? -10.823 22.189 10.783 1.00 83.69 187 ARG A C 1
ATOM 1474 O O . ARG A 1 187 ? -11.624 21.535 11.442 1.00 83.69 187 ARG A O 1
ATOM 1481 N N . VAL A 1 188 ? -10.764 22.141 9.463 1.00 85.12 188 VAL A N 1
ATOM 1482 C CA . VAL A 1 188 ? -11.609 21.257 8.670 1.00 85.12 188 VAL A CA 1
ATOM 1483 C C . VAL A 1 188 ? -10.970 19.864 8.652 1.00 85.12 188 VAL A C 1
ATOM 1485 O O . VAL A 1 188 ? -9.881 19.669 8.110 1.00 85.12 188 VAL A O 1
ATOM 1488 N N . GLY A 1 189 ? -11.617 18.904 9.309 1.00 80.31 189 GLY A N 1
ATOM 1489 C CA . GLY A 1 189 ? -11.137 17.539 9.495 1.00 80.31 189 GLY A CA 1
ATOM 1490 C C . GLY A 1 189 ? -11.769 16.538 8.528 1.00 80.31 189 GLY A C 1
ATOM 1491 O O . GLY A 1 189 ? -12.936 16.649 8.152 1.00 80.31 189 GLY A O 1
ATOM 1492 N N . ILE A 1 190 ? -10.991 15.520 8.149 1.00 85.81 190 ILE A N 1
ATOM 1493 C CA . ILE A 1 190 ? -11.501 14.348 7.425 1.00 85.81 190 ILE A CA 1
ATOM 1494 C C . ILE A 1 190 ? -12.190 13.420 8.431 1.00 85.81 190 ILE A C 1
ATOM 1496 O O . ILE A 1 190 ? -11.665 13.176 9.514 1.00 85.81 190 ILE A O 1
ATOM 1500 N N . THR A 1 191 ? -13.346 12.884 8.052 1.00 84.38 191 THR A N 1
ATOM 1501 C CA . THR A 1 191 ? -14.227 12.081 8.916 1.00 84.38 191 THR A CA 1
ATOM 1502 C C . THR A 1 191 ? -13.996 10.567 8.849 1.00 84.38 191 THR A C 1
ATOM 1504 O O . THR A 1 191 ? -14.645 9.818 9.568 1.00 84.38 191 THR A O 1
ATOM 1507 N N . PHE A 1 192 ? -13.072 10.110 8.005 1.00 87.19 192 PHE A N 1
ATOM 1508 C CA . PHE A 1 192 ? -12.737 8.699 7.790 1.00 87.19 192 PHE A CA 1
ATOM 1509 C C . PHE A 1 192 ? -11.217 8.515 7.713 1.00 87.19 192 PHE A C 1
ATOM 1511 O O . PHE A 1 192 ? -10.479 9.480 7.493 1.00 87.19 192 PHE A O 1
ATOM 1518 N N . ASN A 1 193 ? -10.735 7.278 7.852 1.00 87.38 193 ASN A N 1
ATOM 1519 C CA . ASN A 1 193 ? -9.322 6.947 7.681 1.00 87.38 193 ASN A CA 1
ATOM 1520 C C . ASN A 1 193 ? -8.964 6.880 6.178 1.00 87.38 193 ASN A C 1
ATOM 1522 O O . ASN A 1 193 ? -9.395 5.953 5.485 1.00 87.38 193 ASN A O 1
ATOM 1526 N N . PRO A 1 194 ? -8.146 7.813 5.644 1.00 87.75 194 PRO A N 1
ATOM 1527 C CA . PRO A 1 194 ? -7.858 7.862 4.211 1.00 87.75 194 PRO A CA 1
ATOM 1528 C C . PRO A 1 194 ? -7.099 6.647 3.693 1.00 87.75 194 PRO A C 1
ATOM 1530 O O . PRO A 1 194 ? -7.201 6.337 2.513 1.00 87.75 194 PRO A O 1
ATOM 1533 N N . PHE A 1 195 ? -6.326 5.984 4.555 1.00 89.12 195 PHE A N 1
ATOM 1534 C CA . PHE A 1 195 ? -5.585 4.793 4.171 1.00 89.12 195 PHE A CA 1
ATOM 1535 C C . PHE A 1 195 ? -6.541 3.620 3.953 1.00 89.12 195 PHE A C 1
ATOM 1537 O O . PHE A 1 195 ? -6.499 3.020 2.882 1.00 89.12 195 PHE A O 1
ATOM 1544 N N . LEU A 1 196 ? -7.452 3.368 4.903 1.00 87.88 196 LEU A N 1
ATOM 1545 C CA . LEU A 1 196 ? -8.454 2.299 4.800 1.00 87.88 196 LEU A CA 1
ATOM 1546 C C . LEU A 1 196 ? -9.330 2.454 3.564 1.00 87.88 196 LEU A C 1
ATOM 1548 O O . LEU A 1 196 ? -9.568 1.482 2.868 1.00 87.88 196 LEU A O 1
ATOM 1552 N N . LYS A 1 197 ? -9.727 3.685 3.233 1.00 87.38 197 LYS A N 1
ATOM 1553 C CA . LYS A 1 197 ? -10.552 3.938 2.050 1.00 87.38 197 LYS A CA 1
ATOM 1554 C C . LYS A 1 197 ? -9.899 3.503 0.725 1.00 87.38 197 LYS A C 1
ATOM 1556 O O . LYS A 1 197 ? -10.588 3.296 -0.269 1.00 87.38 197 LYS A O 1
ATOM 1561 N N . THR A 1 198 ? -8.570 3.443 0.675 1.00 85.19 198 THR A N 1
ATOM 1562 C CA . THR A 1 198 ? -7.816 3.102 -0.546 1.00 85.19 198 THR A CA 1
ATOM 1563 C C . THR A 1 198 ? -7.392 1.636 -0.631 1.00 85.19 198 THR A C 1
ATOM 1565 O O . THR A 1 198 ? -6.697 1.282 -1.585 1.00 85.19 198 THR A O 1
ATOM 1568 N N . LYS A 1 199 ? -7.728 0.815 0.368 1.00 85.19 199 LYS A N 1
ATOM 1569 C CA . LYS A 1 199 ? -7.351 -0.600 0.457 1.00 85.19 199 LYS A CA 1
ATOM 1570 C C . LYS A 1 199 ? -8.568 -1.484 0.271 1.00 85.19 199 LYS A C 1
ATOM 1572 O O . LYS A 1 199 ? -8.374 -2.539 -0.365 1.00 85.19 199 LYS A O 1
#

pLDDT: mean 77.27, std 15.91, range [34.25, 93.44]

Mean predicted aligned error: 11.4 Å

Nearest PDB structures (foldseek):
  7udb-assembly1_B  TM=3.483E-01  e=6.131E+00  Rattus norvegicus

Solvent-accessible surface area (backbone atoms only — not comparable to full-atom values): 11847 Å² total; per-residue (Å²): 131,64,71,60,36,58,52,47,52,51,44,54,50,46,47,49,49,37,51,53,49,50,54,48,53,53,49,53,53,39,46,72,73,67,49,58,94,90,64,66,79,85,79,58,56,75,67,58,57,51,51,54,53,50,48,60,56,48,47,68,52,48,65,60,52,60,79,73,60,76,87,80,70,83,86,78,60,49,101,83,48,74,43,73,68,55,50,52,55,48,52,52,41,53,51,41,51,53,49,38,56,53,41,53,57,47,48,41,59,63,43,64,77,37,63,65,41,71,77,46,42,64,78,39,87,92,39,47,62,72,50,48,40,49,51,72,48,68,60,57,66,92,80,26,92,45,75,69,42,46,36,35,39,32,36,75,32,69,38,100,84,75,43,70,44,55,95,48,78,91,50,45,44,82,41,78,44,72,46,100,86,72,45,85,39,78,42,82,35,79,72,40,44,71,68,58,56,75,108

Foldseek 3Di:
DPPLLVLLVVLVVLVVVLVVLVVVLVVVQCVVQVNDPPDDPVPHDPVSVVVVVVCVVVVVVVLVVVVPDDDDDPDPDDPRRRDPVSVVSVVVSVVSVVVSVVSLVVLLVVLVVPCCVVPPQVPDPPRDSSNSSCCVNQDDCVQAVDPVSSCQQLQVDQDPVRHRQDPDQSNWDWDWDQDPVRDTDIDTHRRYDPVSVVD

Radius of gyration: 23.4 Å; Cα contacts (8 Å, |Δi|>4): 163; chains: 1; bounding box: 58×49×59 Å

Organism: NCBI:txid408172

Secondary structure (DSSP, 8-state):
--HHHHHHHHHHHHHHHHHHHHHHHHHHHHHHTTPPTT--GGGS-HHHHHHHHHHHHHHHHHHHHHTTPPS-------SS--SHHHHHHHHHHHHHHHHHHHHHHHHHHHHTTSHHIIIIITTSTT--HHHHHHHHHH--GGG--SHHHHHHHHT-SBPTTSSBP-SSGGG-EEEEEE-TTS-EEEEEE-SS-TTGGG-